Protein AF-A0A7S4EXF0-F1 (afdb_monomer)

Radius of gyration: 24.96 Å; Cα contacts (8 Å, |Δi|>4): 429; chains: 1; bounding box: 62×63×69 Å

pLDDT: mean 75.78, std 23.12, range [24.42, 97.81]

Mean predicted aligned error: 13.43 Å

Solvent-accessible surface area (backbone atoms only — not comparable to full-atom values): 17860 Å² total; per-residue (Å²): 101,92,88,55,77,90,56,79,68,44,44,38,36,65,52,35,24,62,40,42,42,28,18,40,52,73,82,43,61,78,19,76,33,89,64,91,64,89,82,58,55,78,34,40,68,62,89,55,90,91,47,56,35,76,76,37,39,37,41,29,36,22,58,62,27,68,62,39,57,60,52,50,53,51,44,45,74,75,54,37,65,39,74,44,67,41,76,54,6,50,55,45,53,41,49,60,34,54,52,53,45,66,75,67,54,80,95,79,78,93,76,84,88,82,83,89,86,87,88,86,87,85,88,85,88,86,84,90,86,85,88,87,87,74,62,73,72,52,49,57,54,49,50,52,52,49,46,45,59,46,58,67,59,72,67,71,83,80,73,90,69,67,43,60,92,51,59,41,20,33,43,53,44,102,52,98,70,44,49,40,85,46,71,55,93,52,63,67,11,48,10,76,87,76,60,47,70,22,73,33,56,34,37,22,31,17,64,86,69,47,46,67,49,37,47,26,84,82,48,38,79,75,44,67,52,24,87,41,74,68,39,66,67,42,90,58,51,57,92,69,69,50,70,62,30,52,77,69,73,58,73,43,54,68,54,52,26,45,68,51,73,46,54,57,93,94,49,85,42,85,79,57,58,36,81,65,74,54,90,91,49,57,78,94,74,58,44,44,91,79,59,6,80,118

Foldseek 3Di:
DLPDPVDAEAEWELDAQLQVQQKDFPRYDGFQHQDHDLPPPVRRVDDDPVDDLEPYAYEYFYAQFPSLVSVQVVSVVVRRPHYHYDHRGVPVVLVVLVVVVVVPDDPDDDDDDDDDDDDDDDDDDDDDDDDDDDVPVVVVVVVVVVVVVVVVVVVPDDDPASADPGMAHWGQDPDLVRTDDSRDPHFNHAALPPRDGFSQWAFAQQPVRRGIGTHDPVCCLVCVRHSDPCSVPDPRGQPDPSVVCVVVVNDDSSSSRCRSVAHDPVDDGQNDQQPDDDPPADPVRDDSVVGRRD

Sequence (294 aa):
MLADNTKPKVILDVRNGYEWDLGRFEGAERPSLDHFTETDEAAYKLPTDEHDKEETPVMMYCTGGIRCEIFSAKLKASGFKHVYKLQGGVQHYGNTFAAKQKAQAPAGATAKESVRDGAGAGDHGGTTAAPVSSDAKKEEQEQAAASAAAALKSSSKDAQGSVSPFWKGSLFVFDRRNKMDMGSDEVVGTCLHCGGATDAIFNCGNVDCNKMHLVCHNCLPQSQGYCSQECSVAPRRRPLPLADLLAEGQVTAEVVASLTQGPPPGMRDPNKLSTTKPHCIPRKDFNADIHGFQ

Nearest PDB structures (foldseek):
  5ve4-assembly2_B  TM=7.740E-01  e=3.715E-03  Paraburkholderia phytofirmans PsJN
  5ve4-assembly1_A  TM=7.635E-01  e=1.333E-02  Paraburkholderia phytofirmans PsJN
  6sgb-assembly1_DT  TM=5.942E-01  e=3.060E-02  Trypanosoma brucei brucei
  7aor-assembly1_au  TM=6.465E-01  e=7.468E-01  Trypanosoma cruzi strain CL Brener

Secondary structure (DSSP, 8-state):
-TT--SS--EEEE-S-HHHHHHEEETTPPPP--SS--SS-GGGGT---TTS-TTT--EEEE-SSSHHHHHHHHHHHHTT-S-EEE-TTHHHHHHHHHHHHHHHHS------------------------------HHHHHHHHHHHHHHHHHHHTTTS--S---SSEEEPEE-SSTT-EE--S------B-TTT--B---EEE-SBTTT--EEE--TTTHHHHTT-SSHHHHT-SSB----HHHHHHTT---HHHHHHHHS---TTS--TTS---S--TTS-GGG--HHHH---

Structure (mmCIF, N/CA/C/O backbone):
data_AF-A0A7S4EXF0-F1
#
_entry.id   AF-A0A7S4EXF0-F1
#
loop_
_atom_site.group_PDB
_atom_site.id
_atom_site.type_symbol
_atom_site.label_atom_id
_atom_site.label_alt_id
_atom_site.label_comp_id
_atom_site.label_asym_id
_atom_site.label_entity_id
_atom_site.label_seq_id
_atom_site.pdbx_PDB_ins_code
_atom_site.Cartn_x
_atom_site.Cartn_y
_atom_site.Cartn_z
_atom_site.occupancy
_atom_site.B_iso_or_equiv
_atom_site.auth_seq_id
_atom_site.auth_comp_id
_atom_site.auth_asym_id
_atom_site.auth_atom_id
_atom_site.pdbx_PDB_model_num
ATOM 1 N N . MET A 1 1 ? -6.981 8.408 22.275 1.00 74.88 1 MET A N 1
ATOM 2 C CA . MET A 1 1 ? -7.137 7.015 21.804 1.00 74.88 1 MET A CA 1
ATOM 3 C C . MET A 1 1 ? -5.816 6.436 21.311 1.00 74.88 1 MET A C 1
ATOM 5 O O . MET A 1 1 ? -5.250 5.648 22.045 1.00 74.88 1 MET A O 1
ATOM 9 N N . LEU A 1 2 ? -5.248 6.853 20.168 1.00 82.38 2 LEU A N 1
ATOM 10 C CA . LEU A 1 2 ? -3.976 6.269 19.687 1.00 82.38 2 LEU A CA 1
ATOM 11 C C . LEU A 1 2 ? -2.802 6.385 20.680 1.00 82.38 2 LEU A C 1
ATOM 13 O O . LEU A 1 2 ? -2.057 5.427 20.827 1.00 82.38 2 LEU A O 1
ATOM 17 N N . ALA A 1 3 ? -2.681 7.500 21.405 1.00 84.69 3 ALA A N 1
ATOM 18 C CA . ALA A 1 3 ? -1.627 7.707 22.407 1.00 84.69 3 ALA A CA 1
ATOM 19 C C . ALA A 1 3 ? -1.812 6.906 23.713 1.00 84.69 3 ALA A C 1
ATOM 21 O O . ALA A 1 3 ? -0.886 6.815 24.512 1.00 84.69 3 ALA A O 1
ATOM 22 N N . ASP A 1 4 ? -3.011 6.375 23.961 1.00 84.88 4 ASP A N 1
ATOM 23 C CA . ASP A 1 4 ? -3.326 5.681 25.207 1.00 84.88 4 ASP A CA 1
ATOM 24 C C . ASP A 1 4 ? -2.904 4.213 25.105 1.00 84.88 4 ASP A C 1
ATOM 26 O O . ASP A 1 4 ? -3.478 3.453 24.327 1.00 84.88 4 ASP A O 1
ATOM 30 N N . ASN A 1 5 ? -1.874 3.834 25.859 1.00 81.94 5 ASN A N 1
ATOM 31 C CA . ASN A 1 5 ? -1.327 2.476 25.906 1.00 81.94 5 ASN A CA 1
ATOM 32 C C . ASN A 1 5 ? -1.696 1.739 27.205 1.00 81.94 5 ASN A C 1
ATOM 34 O O . ASN A 1 5 ? -1.094 0.716 27.517 1.00 81.94 5 ASN A O 1
ATOM 38 N N . THR A 1 6 ? -2.652 2.255 27.984 1.00 84.88 6 THR A N 1
ATOM 39 C CA . THR A 1 6 ? -3.053 1.644 29.264 1.00 84.88 6 THR A CA 1
ATOM 40 C C . THR A 1 6 ? -3.915 0.394 29.092 1.00 84.88 6 THR A C 1
ATOM 42 O O . THR A 1 6 ? -3.978 -0.434 29.999 1.00 84.88 6 THR A O 1
ATOM 45 N N . LYS A 1 7 ? -4.554 0.236 27.926 1.00 83.19 7 LYS A N 1
ATOM 46 C CA . LYS A 1 7 ? -5.373 -0.923 27.562 1.00 83.19 7 LYS A CA 1
ATOM 47 C C . LYS A 1 7 ? -4.937 -1.511 26.211 1.00 83.19 7 LYS A C 1
ATOM 49 O O . LYS A 1 7 ? -4.479 -0.755 25.346 1.00 83.19 7 LYS A O 1
ATOM 54 N N . PRO A 1 8 ? -5.116 -2.831 25.997 1.00 87.38 8 PRO A N 1
ATOM 55 C CA . PRO A 1 8 ? -4.987 -3.442 24.678 1.00 87.38 8 PRO A CA 1
ATOM 56 C C . PRO A 1 8 ? -5.908 -2.763 23.661 1.00 87.38 8 PRO A C 1
ATOM 58 O O . PRO A 1 8 ? -7.025 -2.363 23.988 1.00 87.38 8 PRO A O 1
ATOM 61 N N . LYS A 1 9 ? -5.435 -2.626 22.424 1.00 93.81 9 LYS A N 1
ATOM 62 C CA . LYS A 1 9 ? -6.178 -2.008 21.322 1.00 93.81 9 LYS A CA 1
ATOM 63 C C . LYS A 1 9 ? -5.724 -2.586 19.994 1.00 93.81 9 LYS A C 1
ATOM 65 O O . LYS A 1 9 ? -4.578 -3.010 19.869 1.00 93.81 9 LYS A O 1
ATOM 70 N N . VAL A 1 10 ? -6.598 -2.524 18.999 1.00 95.94 10 VAL A N 1
ATOM 71 C CA . VAL A 1 10 ? -6.305 -2.996 17.643 1.00 95.94 10 VAL A CA 1
ATOM 72 C C . VAL A 1 10 ? -6.218 -1.796 16.713 1.00 95.94 10 VAL A C 1
ATOM 74 O O . VAL A 1 10 ? -7.151 -0.994 16.634 1.00 95.94 10 VAL A O 1
ATOM 77 N N . ILE A 1 11 ? -5.096 -1.668 16.006 1.00 97.06 11 ILE A N 1
ATOM 78 C CA . ILE A 1 11 ? -4.920 -0.698 14.922 1.00 97.06 11 ILE A CA 1
ATOM 79 C C . ILE A 1 11 ? -4.998 -1.476 13.611 1.00 97.06 11 ILE A C 1
ATOM 81 O O . ILE A 1 11 ? -4.090 -2.227 13.268 1.00 97.06 11 ILE A O 1
ATOM 85 N N . LEU A 1 12 ? -6.103 -1.310 12.892 1.00 97.56 12 LEU A N 1
ATOM 86 C CA . LEU A 1 12 ? -6.439 -2.127 11.735 1.00 97.56 12 LEU A CA 1
ATOM 87 C C . LEU A 1 12 ? -6.207 -1.368 10.422 1.00 97.56 12 LEU A C 1
ATOM 89 O O . LEU A 1 12 ? -6.936 -0.429 10.086 1.00 97.56 12 LEU A O 1
ATOM 93 N N . ASP A 1 13 ? -5.220 -1.811 9.648 1.00 97.69 13 ASP A N 1
ATOM 94 C CA . ASP A 1 13 ? -4.992 -1.326 8.289 1.00 97.69 13 ASP A CA 1
ATOM 95 C C . ASP A 1 13 ? -5.850 -2.128 7.303 1.00 97.69 13 ASP A C 1
ATOM 97 O O . ASP A 1 13 ? -5.557 -3.282 7.009 1.00 97.69 13 ASP A O 1
ATOM 101 N N . VAL A 1 14 ? -6.916 -1.530 6.763 1.00 96.56 14 VAL A N 1
ATOM 102 C CA . VAL A 1 14 ? -7.761 -2.201 5.751 1.00 96.56 14 VAL A CA 1
ATOM 103 C C . VAL A 1 14 ? -7.313 -1.889 4.320 1.00 96.56 14 VAL A C 1
ATOM 105 O O . VAL A 1 14 ? -8.116 -1.869 3.381 1.00 96.56 14 VAL A O 1
ATOM 108 N N . ARG A 1 15 ? -6.026 -1.569 4.146 1.00 97.00 15 ARG A N 1
ATOM 109 C CA . ARG A 1 15 ? -5.395 -1.354 2.842 1.00 97.00 15 ARG A CA 1
ATOM 110 C C . ARG A 1 15 ? -4.767 -2.635 2.283 1.00 97.00 15 ARG A C 1
ATOM 112 O O . ARG A 1 15 ? -4.881 -3.703 2.872 1.00 97.00 15 ARG A O 1
ATOM 119 N N . ASN A 1 16 ? -4.134 -2.538 1.117 1.00 96.00 16 ASN A N 1
ATOM 120 C CA . ASN A 1 16 ? -3.326 -3.626 0.569 1.00 96.00 16 ASN A CA 1
ATOM 121 C C . ASN A 1 16 ? -1.945 -3.657 1.245 1.00 96.00 16 ASN A C 1
ATOM 123 O O . ASN A 1 16 ? -1.464 -2.637 1.747 1.00 96.00 16 ASN A O 1
ATOM 127 N N . GLY A 1 17 ? -1.268 -4.805 1.201 1.00 96.38 17 GLY A N 1
ATOM 128 C CA . GLY A 1 17 ? 0.037 -5.003 1.837 1.00 96.38 17 GLY A CA 1
ATOM 129 C C . GLY A 1 17 ? 1.103 -4.023 1.344 1.00 96.38 17 GLY A C 1
ATOM 130 O O . GLY A 1 17 ? 1.820 -3.447 2.154 1.00 96.38 17 GLY A O 1
ATOM 131 N N . TYR A 1 18 ? 1.147 -3.739 0.039 1.00 95.62 18 TYR A N 1
ATOM 132 C CA . TYR A 1 18 ? 2.099 -2.771 -0.522 1.00 95.62 18 TYR A CA 1
ATOM 133 C C . TYR A 1 18 ? 1.857 -1.329 -0.032 1.00 95.62 18 TYR A C 1
ATOM 135 O O . TYR A 1 18 ? 2.785 -0.524 0.019 1.00 95.62 18 TYR A O 1
ATOM 143 N N . GLU A 1 19 ? 0.618 -0.982 0.339 1.00 97.38 19 GLU A N 1
ATOM 144 C CA . GLU A 1 19 ? 0.296 0.334 0.904 1.00 97.38 19 GLU A CA 1
ATOM 145 C C . GLU A 1 19 ? 0.803 0.443 2.343 1.00 97.38 19 GLU A C 1
ATOM 147 O O . GLU A 1 19 ? 1.237 1.521 2.750 1.00 97.38 19 GLU A O 1
ATOM 152 N N . TRP A 1 20 ? 0.740 -0.665 3.094 1.00 97.75 20 TRP A N 1
ATOM 153 C CA . TRP A 1 20 ? 1.312 -0.797 4.433 1.00 97.75 20 TRP A CA 1
ATOM 154 C C . TRP A 1 20 ? 2.837 -0.769 4.384 1.00 97.75 20 TRP A C 1
ATOM 156 O O . TRP A 1 20 ? 3.447 -0.092 5.209 1.00 97.75 20 TRP A O 1
ATOM 166 N N . ASP A 1 21 ? 3.452 -1.448 3.409 1.00 97.12 21 ASP A N 1
ATOM 167 C CA . ASP A 1 21 ? 4.911 -1.508 3.245 1.00 97.12 21 ASP A CA 1
ATOM 168 C C . ASP A 1 21 ? 5.516 -0.115 3.080 1.00 97.12 21 ASP A C 1
ATOM 170 O O . ASP A 1 21 ? 6.557 0.172 3.667 1.00 97.12 21 ASP A O 1
ATOM 174 N N . LEU A 1 22 ? 4.832 0.758 2.339 1.00 96.31 22 LEU A N 1
ATOM 175 C CA . LEU A 1 22 ? 5.271 2.124 2.074 1.00 96.31 22 LEU A CA 1
ATOM 176 C C . LEU A 1 22 ? 5.140 3.061 3.287 1.00 96.31 22 LEU A C 1
ATOM 178 O O . LEU A 1 22 ? 5.984 3.937 3.493 1.00 96.31 22 LEU A O 1
ATOM 182 N N . GLY A 1 23 ? 4.091 2.877 4.085 1.00 96.81 23 GLY A N 1
ATOM 183 C CA . GLY A 1 23 ? 3.849 3.657 5.291 1.00 96.81 23 GLY A CA 1
ATOM 184 C C . GLY A 1 23 ? 2.581 3.226 6.010 1.00 96.81 23 GLY A C 1
ATOM 185 O O . GLY A 1 23 ? 1.669 2.670 5.402 1.00 96.81 23 GLY A O 1
ATOM 186 N N . ARG A 1 24 ? 2.532 3.437 7.322 1.00 97.38 24 ARG A N 1
ATOM 187 C CA . ARG A 1 24 ? 1.576 2.793 8.234 1.00 97.38 24 ARG A CA 1
ATOM 188 C C . ARG A 1 24 ? 1.496 3.523 9.566 1.00 97.38 24 ARG A C 1
ATOM 190 O O . ARG A 1 24 ? 2.417 4.251 9.931 1.00 97.38 24 ARG A O 1
ATOM 197 N N . PHE A 1 25 ? 0.424 3.288 10.316 1.00 96.12 25 PHE A N 1
ATOM 198 C CA . PHE A 1 25 ? 0.417 3.645 11.732 1.00 96.12 25 PHE A CA 1
ATOM 199 C C . PHE A 1 25 ? 1.254 2.648 12.536 1.00 96.12 25 PHE A C 1
ATOM 201 O O . PHE A 1 25 ? 1.240 1.445 12.271 1.00 96.12 25 PHE A O 1
ATOM 208 N N . GLU A 1 26 ? 1.979 3.151 13.529 1.00 93.00 26 GLU A N 1
ATOM 209 C CA . GLU A 1 26 ? 2.725 2.317 14.467 1.00 93.00 26 GLU A CA 1
ATOM 210 C C . GLU A 1 26 ? 1.791 1.333 15.188 1.00 93.00 26 GLU A C 1
ATOM 212 O O . GLU A 1 26 ? 0.713 1.710 15.647 1.00 93.00 26 GLU A O 1
ATOM 217 N N . GLY A 1 27 ? 2.194 0.060 15.253 1.00 93.00 27 GLY A N 1
ATOM 218 C CA . GLY A 1 27 ? 1.396 -1.024 15.835 1.00 93.00 27 GLY A CA 1
ATOM 219 C C . GLY A 1 27 ? 0.340 -1.640 14.908 1.00 93.00 27 GLY A C 1
ATOM 220 O O . GLY A 1 27 ? -0.323 -2.584 15.322 1.00 93.00 27 GLY A O 1
ATOM 221 N N . ALA A 1 28 ? 0.179 -1.154 13.671 1.00 96.56 28 ALA A N 1
ATOM 222 C CA . ALA A 1 28 ? -0.709 -1.785 12.695 1.00 96.56 28 ALA A CA 1
ATOM 223 C C . ALA A 1 28 ? -0.071 -3.041 12.083 1.00 96.56 28 ALA A C 1
ATOM 225 O O . ALA A 1 28 ? 1.054 -2.987 11.577 1.00 96.56 28 ALA A O 1
ATOM 226 N N . GLU A 1 29 ? -0.806 -4.150 12.050 1.00 95.75 29 GLU A N 1
ATOM 227 C CA . GLU A 1 29 ? -0.360 -5.374 11.380 1.00 95.75 29 GLU A CA 1
ATOM 228 C C . GLU A 1 29 ? -0.454 -5.268 9.852 1.00 95.75 29 GLU A C 1
ATOM 230 O O . GLU A 1 29 ? -1.322 -4.580 9.311 1.00 95.75 29 GLU A O 1
ATOM 235 N N . ARG A 1 30 ? 0.452 -5.958 9.146 1.00 96.38 30 ARG A N 1
ATOM 236 C CA . ARG A 1 30 ? 0.513 -5.948 7.679 1.00 96.38 30 ARG A CA 1
ATOM 237 C C . ARG A 1 30 ? -0.556 -6.869 7.072 1.00 96.38 30 ARG A C 1
ATOM 239 O O . ARG A 1 30 ? -0.495 -8.083 7.297 1.00 96.38 30 ARG A O 1
ATOM 246 N N . PRO A 1 31 ? -1.440 -6.360 6.196 1.00 95.75 31 PRO A N 1
ATOM 247 C CA . PRO A 1 31 ? -2.349 -7.205 5.427 1.00 95.75 31 PRO A CA 1
ATOM 248 C C . PRO A 1 31 ? -1.602 -8.097 4.421 1.00 95.75 31 PRO A C 1
ATOM 250 O O . PRO A 1 31 ? -0.611 -7.685 3.813 1.00 95.75 31 PRO A O 1
ATOM 253 N N . SER A 1 32 ? -2.074 -9.325 4.204 1.00 93.69 32 SER A N 1
ATOM 254 C CA . SER A 1 32 ? -1.455 -10.315 3.306 1.00 93.69 32 SER A CA 1
ATOM 255 C C . SER A 1 32 ? -2.105 -10.381 1.921 1.00 93.69 32 SER A C 1
ATOM 257 O O . SER A 1 32 ? -2.159 -11.449 1.320 1.00 93.69 32 SER A O 1
ATOM 259 N N . LEU A 1 33 ? -2.590 -9.247 1.414 1.00 91.75 33 LEU A N 1
ATOM 260 C CA . LEU A 1 33 ? -3.231 -9.138 0.103 1.00 91.75 33 LEU A CA 1
ATOM 261 C C . LEU A 1 33 ? -2.571 -8.072 -0.776 1.00 91.75 33 LEU A C 1
ATOM 263 O O . LEU A 1 33 ? -2.176 -7.006 -0.301 1.00 91.75 33 LEU A O 1
ATOM 267 N N . ASP A 1 34 ? -2.5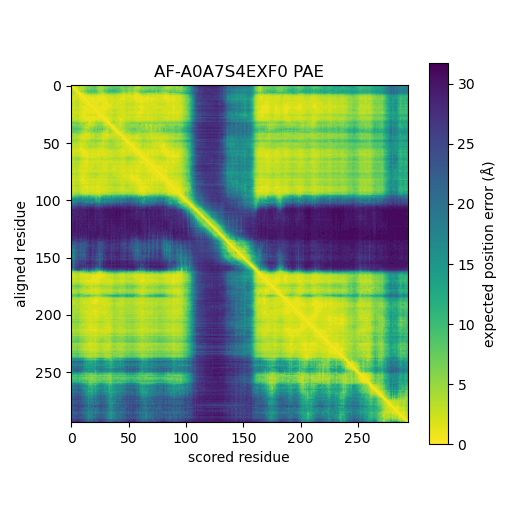21 -8.346 -2.076 1.00 86.69 34 ASP A N 1
ATOM 268 C CA . ASP A 1 34 ? -2.020 -7.413 -3.092 1.00 86.69 34 ASP A CA 1
ATOM 269 C C . ASP A 1 34 ? -3.166 -6.719 -3.863 1.00 86.69 34 ASP A C 1
ATOM 271 O O . ASP A 1 34 ? -2.937 -5.741 -4.572 1.00 86.69 34 ASP A O 1
ATOM 275 N N . HIS A 1 35 ? -4.414 -7.165 -3.682 1.00 85.38 35 HIS A N 1
ATOM 276 C CA . HIS A 1 35 ? -5.606 -6.568 -4.285 1.00 85.38 35 HIS A CA 1
ATOM 277 C C . HIS A 1 35 ? -6.745 -6.503 -3.280 1.00 85.38 35 HIS A C 1
ATOM 279 O O . HIS A 1 35 ? -6.975 -7.457 -2.540 1.00 85.38 35 HIS A O 1
ATOM 285 N N . PHE A 1 36 ? -7.480 -5.391 -3.292 1.00 86.00 36 PHE A N 1
ATOM 286 C CA . PHE A 1 36 ? -8.612 -5.219 -2.397 1.00 86.00 36 PHE A CA 1
ATOM 287 C C . PHE A 1 36 ? -9.692 -6.256 -2.696 1.00 86.00 36 PHE A C 1
ATOM 289 O O . PHE A 1 36 ? -10.113 -6.418 -3.842 1.00 86.00 36 PHE A O 1
ATOM 296 N N . THR A 1 37 ? -10.175 -6.902 -1.646 1.00 85.69 37 THR A N 1
ATOM 297 C CA . THR A 1 37 ? -11.323 -7.792 -1.697 1.00 85.69 37 THR A CA 1
ATOM 298 C C . THR A 1 37 ? -12.051 -7.728 -0.368 1.00 85.69 37 THR A C 1
ATOM 300 O O . THR A 1 37 ? -11.443 -7.642 0.690 1.00 85.69 37 THR A O 1
ATOM 303 N N . GLU A 1 38 ? -13.373 -7.781 -0.400 1.00 83.19 38 GLU A N 1
ATOM 304 C CA . GLU A 1 38 ? -14.165 -7.830 0.827 1.00 83.19 38 GLU A CA 1
ATOM 305 C C . GLU A 1 38 ? -14.341 -9.265 1.332 1.00 83.19 38 GLU A C 1
ATOM 307 O O . GLU A 1 38 ? -14.818 -9.464 2.447 1.00 83.19 38 GLU A O 1
ATOM 312 N N . THR A 1 39 ? -13.995 -10.268 0.522 1.00 82.50 39 THR A N 1
ATOM 313 C CA . THR A 1 39 ? -14.291 -11.678 0.807 1.00 82.50 39 THR A CA 1
ATOM 314 C C . THR A 1 39 ? -13.159 -12.398 1.528 1.00 82.50 39 THR A C 1
ATOM 316 O O . THR A 1 39 ? -13.419 -13.391 2.199 1.00 82.50 39 THR A O 1
ATOM 319 N N . ASP A 1 40 ? -11.918 -11.923 1.401 1.00 86.38 40 ASP A N 1
ATOM 320 C CA . ASP A 1 40 ? -10.756 -12.506 2.082 1.00 86.38 40 ASP A CA 1
ATOM 321 C C . ASP A 1 40 ? -10.458 -11.751 3.381 1.00 86.38 40 ASP A C 1
ATOM 323 O O . ASP A 1 40 ? -9.534 -10.947 3.482 1.00 86.38 40 ASP A O 1
ATOM 327 N N . GLU A 1 41 ? -11.301 -11.971 4.386 1.00 82.38 41 GLU A N 1
ATOM 328 C CA . GLU A 1 41 ? -11.188 -11.303 5.685 1.00 82.38 41 GLU A CA 1
ATOM 329 C C . GLU A 1 41 ? -9.900 -11.674 6.434 1.00 82.38 41 GLU A C 1
ATOM 331 O O . GLU A 1 41 ? -9.296 -10.826 7.095 1.00 82.38 41 GLU A O 1
ATOM 336 N N . ALA A 1 42 ? -9.442 -12.921 6.292 1.00 84.94 42 ALA A N 1
ATOM 337 C CA . ALA A 1 42 ? -8.235 -13.415 6.950 1.00 84.94 42 ALA A CA 1
ATOM 338 C C . ALA A 1 42 ? -6.979 -12.654 6.497 1.00 84.94 42 ALA A C 1
ATOM 340 O O . ALA A 1 42 ? -6.037 -12.468 7.280 1.00 84.94 42 ALA A O 1
ATOM 341 N N . ALA A 1 43 ? -6.975 -12.156 5.259 1.00 89.19 43 ALA A N 1
ATOM 342 C CA . ALA A 1 43 ? -5.868 -11.375 4.740 1.00 89.19 43 ALA A CA 1
ATOM 343 C C . ALA A 1 43 ? -5.703 -10.006 5.427 1.00 89.19 43 ALA A C 1
ATOM 345 O O . ALA A 1 43 ? -4.591 -9.481 5.443 1.00 89.19 43 ALA A O 1
ATOM 346 N N . TYR A 1 44 ? -6.746 -9.450 6.053 1.00 90.00 44 TYR A N 1
ATOM 347 C CA . TYR A 1 44 ? -6.702 -8.129 6.701 1.00 90.00 44 TYR A CA 1
ATOM 348 C C . TYR A 1 44 ? -6.281 -8.142 8.172 1.00 90.00 44 TYR A C 1
ATOM 350 O O . TYR A 1 44 ? -6.218 -7.074 8.771 1.00 90.00 44 TYR A O 1
ATOM 358 N N . LYS A 1 45 ? -5.996 -9.311 8.765 1.00 92.12 45 LYS A N 1
ATOM 359 C CA . LYS A 1 45 ? -5.677 -9.429 10.205 1.00 92.12 45 LYS A CA 1
ATOM 360 C C . LYS A 1 45 ? -6.786 -8.845 11.089 1.00 92.12 45 LYS A C 1
ATOM 362 O O . LYS A 1 45 ? -6.536 -8.089 12.024 1.00 92.12 45 LYS A O 1
ATOM 367 N N . LEU A 1 46 ? -8.039 -9.164 10.751 1.00 92.31 46 LEU A N 1
ATOM 368 C CA . LEU A 1 46 ? -9.178 -8.727 11.553 1.00 92.31 46 LEU A CA 1
ATOM 369 C C . LEU A 1 46 ? -9.088 -9.311 12.972 1.00 92.31 46 LEU A C 1
ATOM 371 O O . LEU A 1 46 ? -8.701 -10.473 13.123 1.00 92.31 46 LEU A O 1
ATOM 375 N N . PRO A 1 47 ? -9.483 -8.546 14.004 1.00 91.94 47 PRO A N 1
ATOM 376 C CA . PRO A 1 47 ? -9.562 -9.072 15.355 1.00 91.94 47 PRO A CA 1
ATOM 377 C C . PRO A 1 47 ? -10.593 -10.204 15.434 1.00 91.94 47 PRO A C 1
ATOM 379 O O . PRO A 1 47 ? -11.676 -10.139 14.847 1.00 91.94 47 PRO A O 1
ATOM 382 N N . THR A 1 48 ? -10.219 -11.251 16.157 1.00 91.25 48 THR A N 1
ATOM 383 C CA . THR A 1 48 ? -10.955 -12.514 16.294 1.00 91.25 48 THR A CA 1
ATOM 384 C C . THR A 1 48 ? -11.669 -12.602 17.645 1.00 91.25 48 THR A C 1
ATOM 386 O O . THR A 1 48 ? -11.594 -11.683 18.461 1.00 91.25 48 THR A O 1
ATOM 389 N N . ASP A 1 49 ? -12.314 -13.739 17.915 1.00 89.88 49 ASP A N 1
ATOM 390 C CA . ASP A 1 49 ? -12.936 -14.052 19.211 1.00 89.88 49 ASP A CA 1
ATOM 391 C C . ASP A 1 49 ? -11.937 -14.122 20.383 1.00 89.88 49 ASP A C 1
ATOM 393 O O . ASP A 1 49 ? -12.351 -14.149 21.538 1.00 89.88 49 ASP A O 1
ATOM 397 N N . GLU A 1 50 ? -10.630 -14.118 20.105 1.00 91.75 50 GLU A N 1
ATOM 398 C CA . GLU A 1 50 ? -9.579 -14.002 21.125 1.00 91.75 50 GLU A CA 1
ATOM 399 C C . GLU A 1 50 ? -9.512 -12.595 21.742 1.00 91.75 50 GLU A C 1
ATOM 401 O O . GLU A 1 50 ? -8.937 -12.411 22.814 1.00 91.75 50 GLU A O 1
ATOM 406 N N . HIS A 1 51 ? -10.101 -11.597 21.077 1.00 93.38 51 HIS A N 1
ATOM 407 C CA . HIS A 1 51 ? -10.183 -10.232 21.577 1.00 93.38 51 HIS A CA 1
ATOM 408 C C . HIS A 1 51 ? -11.478 -10.033 22.366 1.00 93.38 51 HIS A C 1
ATOM 410 O O . HIS A 1 51 ? -12.546 -10.501 21.969 1.00 93.38 51 HIS A O 1
ATOM 416 N N . ASP A 1 52 ? -11.404 -9.258 23.448 1.00 94.12 52 ASP A N 1
ATOM 417 C CA . ASP A 1 52 ? -12.592 -8.850 24.193 1.00 94.12 52 ASP A CA 1
ATOM 418 C C . ASP A 1 52 ? -13.446 -7.917 23.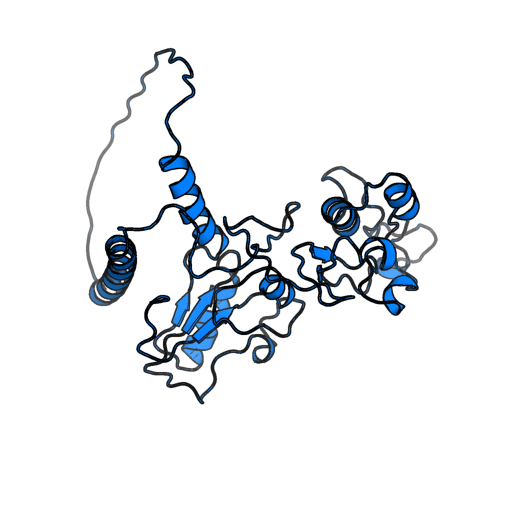321 1.00 94.12 52 ASP A C 1
ATOM 420 O O . ASP A 1 52 ? -13.087 -6.761 23.095 1.00 94.12 52 ASP A O 1
ATOM 424 N N . LYS A 1 53 ? -14.569 -8.423 22.808 1.00 94.75 53 LYS A N 1
ATOM 425 C CA . LYS A 1 53 ? -15.460 -7.680 21.905 1.00 94.75 53 LYS A CA 1
ATOM 426 C C . LYS A 1 53 ? -16.195 -6.527 22.587 1.00 94.75 53 LYS A C 1
ATOM 428 O O . LYS A 1 53 ? -16.638 -5.608 21.891 1.00 94.75 53 LYS A O 1
ATOM 433 N N . GLU A 1 54 ? -16.347 -6.584 23.906 1.00 94.88 54 GLU A N 1
ATOM 434 C CA . GLU A 1 54 ? -17.039 -5.562 24.686 1.00 94.88 54 GLU A CA 1
ATOM 435 C C . GLU A 1 54 ? -16.099 -4.408 25.021 1.00 94.88 54 GLU A C 1
ATOM 437 O O . GLU A 1 54 ? -16.530 -3.269 24.931 1.00 94.88 54 GLU A O 1
ATOM 442 N N . GLU A 1 55 ? -14.819 -4.674 25.303 1.00 92.69 55 GLU A N 1
ATOM 443 C CA . GLU A 1 55 ? -13.874 -3.646 25.769 1.00 92.69 55 GLU A CA 1
ATOM 444 C C . GLU A 1 55 ? -12.806 -3.239 24.744 1.00 92.69 55 GLU A C 1
ATOM 446 O O . GLU A 1 55 ? -12.318 -2.109 24.793 1.00 92.69 55 GLU A O 1
ATOM 451 N N . THR A 1 56 ? -12.413 -4.117 23.814 1.00 93.88 56 THR A N 1
ATOM 452 C CA . THR A 1 56 ? -11.269 -3.858 22.919 1.00 93.88 56 THR A CA 1
ATOM 453 C C . THR A 1 56 ? -11.628 -2.812 21.861 1.00 93.88 56 THR A C 1
ATOM 455 O O . THR A 1 56 ? -12.463 -3.076 20.989 1.00 93.88 56 THR A O 1
ATOM 458 N N . PRO A 1 57 ? -10.963 -1.642 21.846 1.00 95.50 57 PRO A N 1
ATOM 459 C CA . PRO A 1 57 ? -11.163 -0.661 20.797 1.00 95.50 57 PRO A CA 1
ATOM 460 C C . PRO A 1 57 ? -10.435 -1.089 19.518 1.00 95.50 57 PRO A C 1
ATOM 462 O O . PRO A 1 57 ? -9.217 -1.281 19.500 1.00 95.50 57 PRO A O 1
ATOM 465 N N . VAL A 1 58 ? -11.190 -1.177 18.425 1.00 96.69 58 VAL A N 1
ATOM 466 C CA . VAL A 1 58 ? -10.699 -1.438 17.071 1.00 96.69 58 VAL A CA 1
ATOM 467 C C . VAL A 1 58 ? -10.697 -0.127 16.297 1.00 96.69 58 VAL A C 1
ATOM 469 O O . VAL A 1 58 ? -11.750 0.405 15.946 1.00 96.69 58 VAL A O 1
ATOM 472 N N . MET A 1 59 ? -9.514 0.418 16.035 1.00 96.81 59 MET A N 1
ATOM 473 C CA . MET A 1 59 ? -9.317 1.656 15.283 1.00 96.81 59 MET A CA 1
ATOM 474 C C . MET A 1 59 ? -8.811 1.320 13.887 1.00 96.81 59 MET A C 1
ATOM 476 O O . MET A 1 59 ? -7.673 0.891 13.726 1.00 96.81 59 MET A O 1
ATOM 480 N N . MET A 1 60 ? -9.636 1.534 12.869 1.00 97.25 60 MET A N 1
ATOM 481 C CA . MET A 1 60 ? -9.285 1.213 11.491 1.00 97.25 60 MET A CA 1
ATOM 482 C C . MET A 1 60 ? -9.009 2.445 10.640 1.00 97.25 60 MET A C 1
ATOM 484 O O . MET A 1 60 ? -9.563 3.529 10.857 1.00 97.25 60 MET A O 1
ATOM 488 N N . TYR A 1 61 ? -8.197 2.257 9.609 1.00 97.81 61 TYR A N 1
ATOM 489 C CA . TYR A 1 61 ? -7.929 3.286 8.620 1.00 97.81 61 TYR A CA 1
ATOM 490 C C . TYR A 1 61 ? -7.728 2.693 7.229 1.00 97.81 61 TYR A C 1
ATOM 492 O O . TYR A 1 61 ? -7.358 1.539 7.040 1.00 97.81 61 TYR A O 1
ATOM 500 N N . CYS A 1 62 ? -7.961 3.536 6.231 1.00 96.75 62 CYS A N 1
ATOM 501 C CA . CYS A 1 62 ? -7.482 3.337 4.877 1.00 96.75 62 CYS A CA 1
ATOM 502 C C . CYS A 1 62 ? -7.162 4.700 4.262 1.00 96.75 62 CYS A C 1
ATOM 504 O O . CYS A 1 62 ? -7.323 5.738 4.907 1.00 96.75 62 CYS A O 1
ATOM 506 N N . THR A 1 63 ? -6.728 4.717 3.007 1.00 96.12 63 THR A N 1
ATOM 507 C CA . THR A 1 63 ? -6.249 5.924 2.321 1.00 96.12 63 THR A CA 1
ATOM 508 C C . THR A 1 63 ? -7.264 7.073 2.352 1.00 96.12 63 THR A C 1
ATOM 510 O O . THR A 1 63 ? -6.892 8.201 2.663 1.00 96.12 63 THR A O 1
ATOM 513 N N . GLY A 1 64 ? -8.547 6.797 2.079 1.00 94.00 64 GLY A N 1
ATOM 514 C CA . GLY A 1 64 ? -9.614 7.814 2.000 1.00 94.00 64 GLY A CA 1
ATOM 515 C C . GLY A 1 64 ? -10.896 7.506 2.784 1.00 94.00 64 GLY A C 1
ATOM 516 O O . GLY A 1 64 ? -11.888 8.202 2.621 1.00 94.00 64 GLY A O 1
ATOM 517 N N . GLY A 1 65 ? -10.915 6.454 3.605 1.00 92.75 65 GLY A N 1
ATOM 518 C CA . GLY A 1 65 ? -12.054 6.085 4.462 1.00 92.75 65 GLY A CA 1
ATOM 519 C C . GLY A 1 65 ? -13.059 5.084 3.871 1.00 92.75 65 GLY A C 1
ATOM 520 O O . GLY A 1 65 ? -13.640 4.323 4.632 1.00 92.75 65 GLY A O 1
ATOM 521 N N . ILE A 1 66 ? -13.208 4.994 2.543 1.00 93.25 66 ILE A N 1
ATOM 522 C CA . ILE A 1 66 ? -14.247 4.159 1.893 1.00 93.25 66 ILE A CA 1
ATOM 523 C C . ILE A 1 66 ? -14.196 2.685 2.332 1.00 93.25 66 ILE A C 1
ATOM 525 O O . ILE A 1 66 ? -15.213 2.127 2.731 1.00 93.25 66 ILE A O 1
ATOM 529 N N . ARG A 1 67 ? -13.009 2.058 2.323 1.00 94.75 67 ARG A N 1
ATOM 530 C CA . ARG A 1 67 ? -12.849 0.649 2.739 1.00 94.75 67 ARG A CA 1
ATOM 531 C C . ARG A 1 67 ? -13.245 0.431 4.204 1.00 94.75 67 ARG A C 1
ATOM 533 O O . ARG A 1 67 ? -13.771 -0.619 4.554 1.00 94.75 67 ARG A O 1
ATOM 540 N N . CYS A 1 68 ? -13.049 1.437 5.056 1.00 95.31 68 CYS A N 1
ATOM 541 C CA . CYS A 1 68 ? -13.417 1.357 6.467 1.00 95.31 68 CYS A CA 1
ATOM 542 C C . CYS A 1 68 ? -14.932 1.293 6.677 1.00 95.31 68 CYS A C 1
ATOM 544 O O . CYS A 1 68 ? -15.361 0.722 7.672 1.00 95.31 68 CYS A O 1
ATOM 546 N N . GLU A 1 69 ? -15.752 1.832 5.768 1.00 92.94 69 GLU A N 1
ATOM 547 C CA . GLU A 1 69 ? -17.213 1.716 5.887 1.00 92.94 69 GLU A CA 1
ATOM 548 C C . GLU A 1 69 ? -17.642 0.247 5.877 1.00 92.94 69 GLU A C 1
ATOM 550 O O . GLU A 1 69 ? -18.362 -0.199 6.772 1.00 92.94 69 GLU A O 1
ATOM 555 N N . ILE A 1 70 ? -17.100 -0.521 4.932 1.00 92.19 70 ILE A N 1
ATOM 556 C CA . ILE A 1 70 ? -17.386 -1.947 4.751 1.00 92.19 70 ILE A CA 1
ATOM 557 C C . ILE A 1 70 ? -16.930 -2.754 5.971 1.00 92.19 70 ILE A C 1
ATOM 559 O O . ILE A 1 70 ? -17.725 -3.465 6.589 1.00 92.19 70 ILE A O 1
ATOM 563 N N . PHE A 1 71 ? -15.662 -2.617 6.368 1.00 94.44 71 PHE A N 1
ATOM 564 C CA . PHE A 1 71 ? -15.121 -3.382 7.497 1.00 94.44 71 PHE A CA 1
ATOM 565 C C . PHE A 1 71 ? -15.732 -2.976 8.839 1.00 94.44 71 PHE A C 1
ATOM 567 O O . PHE A 1 71 ? -15.874 -3.819 9.725 1.00 94.44 71 PHE A O 1
ATOM 574 N N . SER A 1 72 ? -16.174 -1.723 8.989 1.00 95.12 72 SER A N 1
ATOM 575 C CA . SER A 1 72 ? -16.879 -1.303 10.200 1.00 95.12 72 SER A CA 1
ATOM 576 C C . SER A 1 72 ? -18.211 -2.030 10.380 1.00 95.12 72 SER A C 1
ATOM 578 O O . SER A 1 72 ? -18.557 -2.382 11.507 1.00 95.12 72 SER A O 1
ATOM 580 N N . ALA A 1 73 ? -18.941 -2.295 9.291 1.00 93.44 73 ALA A N 1
ATOM 581 C CA . ALA A 1 73 ? -20.181 -3.061 9.340 1.00 93.44 73 ALA A CA 1
ATOM 582 C C . ALA A 1 73 ? -19.911 -4.523 9.720 1.00 93.44 73 ALA A C 1
ATOM 584 O O . ALA A 1 73 ? -20.588 -5.057 10.598 1.00 93.44 73 ALA A O 1
ATOM 585 N N . LYS A 1 74 ? -18.875 -5.132 9.128 1.00 93.19 74 LYS A N 1
ATOM 586 C CA . LYS A 1 74 ? -18.449 -6.509 9.425 1.00 93.19 74 LYS A CA 1
ATOM 587 C C . LYS A 1 74 ? -18.071 -6.691 10.894 1.00 93.19 74 LYS A C 1
ATOM 589 O O . LYS A 1 74 ? -18.629 -7.546 11.566 1.00 93.19 74 LYS A O 1
ATOM 594 N N . LEU A 1 75 ? -17.205 -5.833 11.432 1.00 95.12 75 LEU A N 1
ATOM 595 C CA . LEU A 1 75 ? -16.747 -5.938 12.824 1.00 95.12 75 LEU A CA 1
ATOM 596 C C . LEU A 1 75 ? -17.876 -5.751 13.842 1.00 95.12 75 LEU A C 1
ATOM 598 O O . LEU A 1 75 ? -17.929 -6.460 14.846 1.00 95.12 75 LEU A O 1
ATOM 602 N N . LYS A 1 76 ? -18.814 -4.840 13.561 1.00 95.25 76 LYS A N 1
ATOM 603 C CA . LYS A 1 76 ? -20.019 -4.668 14.384 1.00 95.25 76 LYS A CA 1
ATOM 604 C C . LYS A 1 76 ? -20.922 -5.898 14.327 1.00 95.25 76 LYS A C 1
ATOM 606 O O . LYS A 1 76 ? -21.435 -6.308 15.363 1.00 95.25 76 LYS A O 1
ATOM 611 N N . ALA A 1 77 ? -21.095 -6.498 13.148 1.00 94.19 77 ALA A N 1
ATOM 612 C CA . ALA A 1 77 ? -21.853 -7.739 12.993 1.00 94.19 77 ALA A CA 1
ATOM 613 C C . ALA A 1 77 ? -21.194 -8.914 13.739 1.00 94.19 77 ALA A C 1
ATOM 615 O O . ALA A 1 77 ? -21.898 -9.726 14.332 1.00 94.19 77 ALA A O 1
ATOM 616 N N . SER A 1 78 ? -19.859 -8.949 13.797 1.00 93.06 78 SER A N 1
ATOM 617 C CA . SER A 1 78 ? -19.088 -9.919 14.588 1.00 93.06 78 SER A CA 1
ATOM 618 C C . SER A 1 78 ? -19.129 -9.668 16.103 1.00 93.06 78 SER A C 1
ATOM 620 O O . SER A 1 78 ? -18.623 -10.492 16.866 1.00 93.06 78 SER A O 1
ATOM 622 N N . GLY A 1 79 ? -19.738 -8.564 16.553 1.00 95.94 79 GLY A N 1
ATOM 623 C CA . GLY A 1 79 ? -20.030 -8.277 17.959 1.00 95.94 79 GLY A CA 1
ATOM 624 C C . GLY A 1 79 ? -19.149 -7.219 18.627 1.00 95.94 79 GLY A C 1
ATOM 625 O O . GLY A 1 79 ? -19.427 -6.874 19.772 1.00 95.94 79 GLY A O 1
ATOM 626 N N . PHE A 1 80 ? -18.139 -6.664 17.946 1.00 96.81 80 PHE A N 1
ATOM 627 C CA . PHE A 1 80 ? -17.283 -5.625 18.533 1.00 96.81 80 PHE A CA 1
ATOM 628 C C . PHE A 1 80 ? -18.074 -4.339 18.811 1.00 96.81 80 PHE A C 1
ATOM 630 O O . PHE A 1 80 ? -18.685 -3.761 17.905 1.00 96.81 80 PHE A O 1
ATOM 637 N N . LYS A 1 81 ? -18.033 -3.855 20.057 1.00 95.94 81 LYS A N 1
ATOM 638 C CA . LYS A 1 81 ? -18.733 -2.629 20.483 1.00 95.94 81 LYS A CA 1
ATOM 639 C C . LYS A 1 81 ? -17.982 -1.361 20.109 1.00 95.94 81 LYS A C 1
ATOM 641 O O . LYS A 1 81 ? -18.585 -0.374 19.684 1.00 95.94 81 LYS A O 1
ATOM 646 N N . HIS A 1 82 ? -16.661 -1.400 20.230 1.00 95.81 82 HIS A N 1
ATOM 647 C CA . HIS A 1 82 ? -15.794 -0.235 20.108 1.00 95.81 82 HIS A CA 1
ATOM 648 C C . HIS A 1 82 ? -15.077 -0.207 18.758 1.00 95.81 82 HIS A C 1
ATOM 650 O O . HIS A 1 82 ? -13.874 -0.423 18.662 1.00 95.81 82 HIS A O 1
ATOM 656 N N . VAL A 1 83 ? -15.832 0.061 17.690 1.00 96.81 83 VAL A N 1
ATOM 657 C CA . VAL A 1 83 ? -15.315 0.109 16.313 1.00 96.81 83 VAL A CA 1
ATOM 658 C C . VAL A 1 83 ? -15.225 1.556 15.826 1.00 96.81 83 VAL A C 1
ATOM 660 O O . VAL A 1 83 ? -16.246 2.217 15.618 1.00 96.81 83 VAL A O 1
ATOM 663 N N . TYR A 1 84 ? -14.004 2.032 15.593 1.00 96.44 84 TYR A N 1
ATOM 664 C CA . TYR A 1 84 ? -13.688 3.398 15.174 1.00 96.44 84 TYR A CA 1
ATOM 665 C C . TYR A 1 84 ? -13.016 3.407 13.807 1.00 96.44 84 TYR A C 1
ATOM 667 O O . TYR A 1 84 ? -12.189 2.551 13.510 1.00 96.44 84 TYR A O 1
ATOM 675 N N . LYS A 1 85 ? -13.317 4.420 12.994 1.00 95.50 85 LYS A N 1
ATOM 676 C CA . LYS A 1 85 ? -12.665 4.669 11.704 1.00 95.50 85 LYS A CA 1
ATOM 677 C C . LYS A 1 85 ? -11.997 6.037 11.706 1.00 95.50 85 LYS A C 1
ATOM 679 O O . LYS A 1 85 ? -12.522 6.986 12.290 1.00 95.50 85 LYS A O 1
ATOM 684 N N . LEU A 1 86 ? -10.863 6.151 11.027 1.00 95.50 86 LEU A N 1
ATOM 685 C CA . LEU A 1 86 ? -10.209 7.437 10.815 1.00 95.50 86 LEU A CA 1
ATOM 686 C C . LEU A 1 86 ? -11.037 8.293 9.847 1.00 95.50 86 LEU A C 1
ATOM 688 O O . LEU A 1 86 ? -11.138 7.984 8.658 1.00 95.50 86 LEU A O 1
ATOM 692 N N . GLN A 1 87 ? -11.625 9.374 10.359 1.00 92.69 87 GLN A N 1
ATOM 693 C CA . GLN A 1 87 ? -12.467 10.271 9.572 1.00 92.69 87 GLN A CA 1
ATOM 694 C C . GLN A 1 87 ? -11.677 10.880 8.402 1.00 92.69 87 GLN A C 1
ATOM 696 O O . GLN A 1 87 ? -10.636 11.502 8.602 1.00 92.69 87 GLN A O 1
ATOM 701 N N . GLY A 1 88 ? -12.167 10.684 7.173 1.00 92.88 88 GLY A N 1
ATOM 702 C CA . GLY A 1 88 ? -11.490 11.133 5.947 1.00 92.88 88 GLY A CA 1
ATOM 703 C C . GLY A 1 88 ? -10.229 10.337 5.569 1.00 92.88 88 GLY A C 1
ATOM 704 O O . GLY A 1 88 ? -9.556 10.681 4.597 1.00 92.88 88 GLY A O 1
ATOM 705 N N . GLY A 1 89 ? -9.907 9.270 6.307 1.00 95.56 89 GLY A N 1
ATOM 706 C CA . GLY A 1 89 ? -8.747 8.417 6.061 1.00 95.56 89 GLY A CA 1
ATOM 707 C C . GLY A 1 89 ? -7.39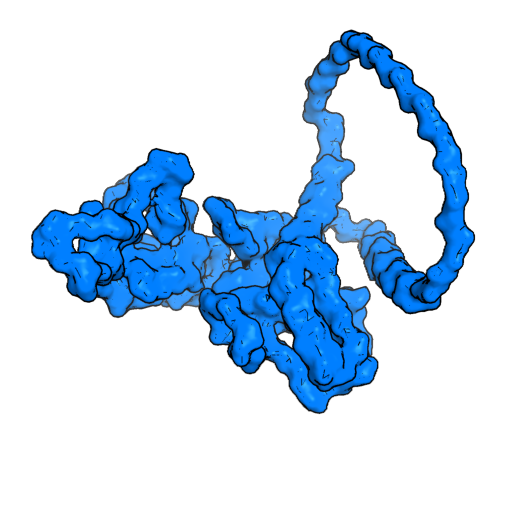7 9.092 6.320 1.00 95.56 89 GLY A C 1
ATOM 708 O O . GLY A 1 89 ? -7.299 10.204 6.847 1.00 95.56 89 GLY A O 1
ATOM 709 N N . VAL A 1 90 ? -6.328 8.392 5.939 1.00 96.06 90 VAL A N 1
ATOM 710 C CA . VAL A 1 90 ? -4.952 8.857 6.178 1.00 96.06 90 VAL A CA 1
ATOM 711 C C . VAL A 1 90 ? -4.631 10.125 5.383 1.00 96.06 90 VAL A C 1
ATOM 713 O O . VAL A 1 90 ? -3.905 10.981 5.877 1.00 96.06 90 VAL A O 1
ATOM 716 N N . GLN A 1 91 ? -5.207 10.299 4.189 1.00 93.75 91 GLN A N 1
ATOM 717 C CA . GLN A 1 91 ? -5.000 11.522 3.403 1.00 93.75 91 GLN A CA 1
ATOM 718 C C . GLN A 1 91 ? -5.473 12.765 4.160 1.00 93.75 91 GLN A C 1
ATOM 720 O O . GLN A 1 91 ? -4.746 13.754 4.251 1.00 93.75 91 GLN A O 1
ATOM 725 N N . HIS A 1 92 ? -6.679 12.718 4.739 1.00 93.50 92 HIS A N 1
ATOM 726 C CA . HIS A 1 92 ? -7.172 13.825 5.552 1.00 93.50 92 HIS A CA 1
ATOM 727 C C . HIS A 1 92 ? -6.280 14.040 6.776 1.00 93.50 92 HIS A C 1
ATOM 729 O O . HIS A 1 92 ? -5.870 15.169 7.037 1.00 93.50 92 HIS A O 1
ATOM 735 N N . TYR A 1 93 ? -5.911 12.956 7.465 1.00 92.31 93 TYR A N 1
ATOM 736 C CA . TYR A 1 93 ? -5.002 12.997 8.608 1.00 92.31 93 TYR A CA 1
ATOM 737 C C . TYR A 1 93 ? -3.686 13.715 8.282 1.00 92.31 93 TYR A C 1
ATOM 739 O O . TYR A 1 93 ? -3.376 14.708 8.938 1.00 92.31 93 TYR A O 1
ATOM 747 N N . GLY A 1 94 ? -2.960 13.300 7.239 1.00 90.62 94 GLY A N 1
ATOM 748 C CA . GLY A 1 94 ? -1.701 13.930 6.820 1.00 90.62 94 GLY A CA 1
ATOM 749 C C . GLY A 1 94 ? -1.860 15.413 6.483 1.00 90.62 94 GLY A C 1
ATOM 750 O O . GLY A 1 94 ? -1.088 16.252 6.951 1.00 90.62 94 GLY A O 1
ATOM 751 N N . ASN A 1 95 ? -2.936 15.768 5.774 1.00 88.25 95 ASN A N 1
ATOM 752 C CA . ASN A 1 95 ? -3.240 17.161 5.443 1.00 88.25 95 ASN A CA 1
ATOM 753 C C . ASN A 1 95 ? -3.434 18.046 6.686 1.00 88.25 95 ASN A C 1
ATOM 755 O O . ASN A 1 95 ? -3.073 19.223 6.652 1.00 88.25 95 ASN A O 1
ATOM 759 N N . THR A 1 96 ? -3.946 17.509 7.802 1.00 85.81 96 THR A N 1
ATOM 760 C CA . THR A 1 96 ? -4.075 18.289 9.048 1.00 85.81 96 THR A CA 1
ATOM 761 C C . THR A 1 96 ? -2.730 18.649 9.689 1.00 85.81 96 THR A C 1
ATOM 763 O O . THR A 1 96 ? -2.641 19.674 10.368 1.00 85.81 96 THR A O 1
ATOM 766 N N . PHE A 1 97 ? -1.673 17.862 9.461 1.00 76.81 97 PHE A N 1
ATOM 767 C CA . PHE A 1 97 ? -0.311 18.176 9.915 1.00 76.81 97 PHE A CA 1
ATOM 768 C C . PHE A 1 97 ? 0.399 19.126 8.943 1.00 76.81 97 PHE A C 1
ATOM 770 O O . PHE A 1 97 ? 1.041 20.081 9.381 1.00 76.81 97 PHE A O 1
ATOM 777 N N . ALA A 1 98 ? 0.185 18.961 7.634 1.00 70.38 98 ALA A N 1
ATOM 778 C CA . ALA A 1 98 ? 0.699 19.879 6.615 1.00 70.38 98 ALA A CA 1
ATOM 779 C C . ALA A 1 98 ? 0.067 21.287 6.692 1.00 70.38 98 ALA A C 1
ATOM 781 O O . ALA A 1 98 ? 0.736 22.295 6.468 1.00 70.38 98 ALA A O 1
ATOM 782 N N . ALA A 1 99 ? -1.215 21.406 7.050 1.00 62.34 99 ALA A N 1
ATOM 783 C CA . ALA A 1 99 ? -1.857 22.708 7.257 1.00 62.34 99 ALA A CA 1
ATOM 784 C C . ALA A 1 99 ? -1.256 23.468 8.455 1.00 62.34 99 ALA A C 1
ATOM 786 O O . ALA A 1 99 ? -1.081 24.686 8.397 1.00 62.34 99 ALA A O 1
ATOM 787 N N . LYS A 1 100 ? -0.876 22.745 9.519 1.00 58.16 100 LYS A N 1
ATOM 788 C CA . LYS A 1 100 ? -0.189 23.322 10.685 1.00 58.16 100 LYS A CA 1
ATOM 789 C C . LYS A 1 100 ? 1.215 23.832 10.335 1.00 58.16 100 LYS A C 1
ATOM 791 O O . LYS A 1 100 ? 1.604 24.858 10.878 1.00 58.16 100 LYS A O 1
ATOM 796 N N . GLN A 1 101 ? 1.916 23.202 9.383 1.00 56.81 101 GLN A N 1
ATOM 797 C CA . GLN A 1 101 ? 3.198 23.695 8.840 1.00 56.81 101 GLN A CA 1
ATOM 798 C C . GLN A 1 101 ? 3.064 25.069 8.200 1.00 56.81 101 GLN A C 1
ATOM 800 O O . GLN A 1 101 ? 3.802 25.994 8.528 1.00 56.81 101 GLN A O 1
ATOM 805 N N . LYS A 1 102 ? 2.087 25.217 7.301 1.00 56.53 102 LYS A N 1
ATOM 806 C CA . LYS A 1 102 ? 1.884 26.466 6.556 1.00 56.53 102 LYS A CA 1
ATOM 807 C C . LYS A 1 102 ? 1.456 27.624 7.456 1.00 56.53 102 LYS A C 1
ATOM 809 O O . LYS A 1 102 ? 1.837 28.756 7.192 1.00 56.53 102 LYS A O 1
ATOM 814 N N . ALA A 1 103 ? 0.714 27.342 8.526 1.00 58.28 103 ALA A N 1
ATOM 815 C CA . ALA A 1 103 ? 0.313 28.346 9.512 1.00 58.28 103 ALA A CA 1
ATOM 816 C C . ALA A 1 103 ? 1.455 28.795 10.450 1.00 58.28 103 ALA A C 1
ATOM 818 O O . ALA A 1 103 ? 1.308 29.802 11.136 1.00 58.28 103 ALA A O 1
ATOM 819 N N . GLN A 1 104 ? 2.570 28.056 10.499 1.00 51.25 104 GLN A N 1
ATOM 820 C CA . GLN A 1 104 ? 3.725 28.329 11.368 1.00 51.25 104 GLN A CA 1
ATOM 821 C C . GLN A 1 104 ? 4.941 28.890 10.609 1.00 51.25 104 GLN A C 1
ATOM 823 O O . GLN A 1 104 ? 5.934 29.258 11.233 1.00 51.25 104 GLN A O 1
ATOM 828 N N . ALA A 1 105 ? 4.878 28.978 9.276 1.00 42.97 105 ALA A N 1
ATOM 829 C CA . ALA A 1 105 ? 5.920 29.604 8.469 1.00 42.97 105 ALA A CA 1
ATOM 830 C C . ALA A 1 105 ? 5.921 31.137 8.669 1.00 42.97 105 ALA A C 1
ATOM 832 O O . ALA A 1 105 ? 4.846 31.742 8.728 1.00 42.97 105 ALA A O 1
ATOM 833 N N . PRO A 1 106 ? 7.093 31.796 8.767 1.00 44.41 106 PRO A N 1
ATOM 834 C CA . PRO A 1 106 ? 7.158 33.241 8.948 1.00 44.41 106 PRO A CA 1
ATOM 835 C C . PRO A 1 106 ? 6.528 33.961 7.749 1.00 44.41 106 PRO A C 1
ATOM 837 O O . PRO A 1 106 ? 6.854 33.687 6.593 1.00 44.41 106 PRO A O 1
ATOM 840 N N . ALA A 1 107 ? 5.618 34.895 8.034 1.00 48.28 107 ALA A N 1
ATOM 841 C CA . ALA A 1 107 ? 4.976 35.743 7.037 1.00 48.28 107 ALA A CA 1
ATOM 842 C C . ALA A 1 107 ? 6.027 36.635 6.356 1.00 48.28 107 ALA A C 1
ATOM 844 O O . ALA A 1 107 ? 6.447 37.652 6.904 1.00 48.28 107 ALA A O 1
ATOM 845 N N . GLY A 1 108 ? 6.478 36.233 5.169 1.00 42.22 108 GLY A N 1
ATOM 846 C CA . GLY A 1 108 ? 7.572 36.896 4.468 1.00 42.22 108 GLY A CA 1
ATOM 847 C C . GLY A 1 108 ? 7.503 36.741 2.955 1.00 42.22 108 GLY A C 1
ATOM 848 O O . GLY A 1 108 ? 8.440 36.232 2.359 1.00 42.22 108 GLY A O 1
ATOM 849 N N . ALA A 1 109 ? 6.405 37.177 2.335 1.00 33.34 109 ALA A N 1
ATOM 850 C CA . ALA A 1 109 ? 6.386 37.640 0.945 1.00 33.34 109 ALA A CA 1
ATOM 851 C C . ALA A 1 109 ? 5.102 38.447 0.713 1.00 33.34 109 ALA A C 1
ATOM 853 O O . ALA A 1 109 ? 3.999 37.909 0.649 1.00 33.34 109 ALA A O 1
ATOM 854 N N . THR A 1 110 ? 5.254 39.764 0.644 1.00 32.34 110 THR A N 1
ATOM 855 C CA . THR A 1 110 ? 4.192 40.726 0.360 1.00 32.34 110 THR A CA 1
ATOM 856 C C . THR A 1 110 ? 3.700 40.570 -1.081 1.00 32.34 110 THR A C 1
ATOM 858 O O . THR A 1 110 ? 4.442 40.809 -2.031 1.00 32.34 110 THR A O 1
ATOM 861 N N . ALA A 1 111 ? 2.424 40.227 -1.255 1.00 31.08 111 ALA A N 1
ATOM 862 C CA . ALA A 1 111 ? 1.692 40.479 -2.492 1.00 31.08 111 ALA A CA 1
ATOM 863 C C . ALA A 1 111 ? 0.712 41.627 -2.232 1.00 31.08 111 ALA A C 1
ATOM 865 O O . ALA A 1 111 ? -0.082 41.582 -1.295 1.00 31.08 111 ALA A O 1
ATOM 866 N N . LYS A 1 112 ? 0.854 42.690 -3.028 1.00 29.95 112 LYS A N 1
ATOM 867 C CA . LYS A 1 112 ? 0.110 43.947 -2.933 1.00 29.95 112 LYS A CA 1
ATOM 868 C C . LYS A 1 112 ? -1.397 43.721 -3.070 1.00 29.95 112 LYS A C 1
ATOM 870 O O . LYS A 1 112 ? -1.842 43.088 -4.023 1.00 29.95 112 LYS A O 1
ATOM 875 N N . GLU A 1 113 ? -2.154 44.326 -2.160 1.00 26.28 113 GLU A N 1
ATOM 876 C CA . GLU A 1 113 ? -3.584 44.581 -2.316 1.00 26.28 113 GLU A CA 1
ATOM 877 C C . GLU A 1 113 ? -3.845 45.550 -3.479 1.00 26.28 113 GLU A C 1
ATOM 879 O O . GLU A 1 113 ? -3.177 46.578 -3.620 1.00 26.28 113 GLU A O 1
ATOM 884 N N . SER A 1 114 ? -4.884 45.261 -4.260 1.00 29.75 114 SER A N 1
ATOM 885 C CA . SER A 1 114 ? -5.654 46.270 -4.985 1.00 29.75 114 SER A CA 1
ATOM 886 C C . SER A 1 114 ? -7.139 46.008 -4.754 1.00 29.75 114 SER A C 1
ATOM 888 O O . SER A 1 114 ? -7.621 44.886 -4.888 1.00 29.75 114 SER A O 1
ATOM 890 N N . VAL A 1 115 ? -7.814 47.073 -4.352 1.00 28.39 115 VAL A N 1
ATOM 891 C CA . VAL A 1 115 ? -9.128 47.150 -3.721 1.00 28.39 115 VAL A CA 1
ATOM 892 C C . VAL A 1 115 ? -10.237 47.410 -4.760 1.00 28.39 115 VAL A C 1
ATOM 894 O O . VAL A 1 115 ? -9.997 48.159 -5.704 1.00 28.39 115 VAL A O 1
ATOM 897 N N . ARG A 1 116 ? -11.448 46.891 -4.456 1.00 27.22 116 ARG A N 1
ATOM 8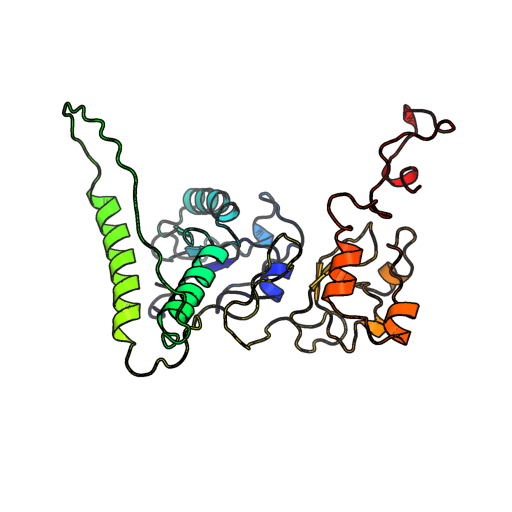98 C CA . ARG A 1 116 ? -12.818 47.325 -4.866 1.00 27.22 116 ARG A CA 1
ATOM 899 C C . ARG A 1 116 ? -13.312 47.028 -6.295 1.00 27.22 116 ARG A C 1
ATOM 901 O O . ARG A 1 116 ? -12.523 46.973 -7.222 1.00 27.22 116 ARG A O 1
ATOM 908 N N . ASP A 1 117 ? -14.607 46.824 -6.572 1.00 25.62 117 ASP A N 1
ATOM 909 C CA . ASP A 1 117 ? -15.890 47.042 -5.861 1.00 25.62 117 ASP A CA 1
ATOM 910 C C . ASP A 1 117 ? -16.981 46.143 -6.502 1.00 25.62 117 ASP A C 1
ATOM 912 O O . ASP A 1 117 ? -16.848 45.778 -7.670 1.00 25.62 117 ASP A O 1
ATOM 916 N N . GLY A 1 118 ? -18.101 45.870 -5.811 1.00 26.75 118 GLY A N 1
ATOM 917 C CA . GLY A 1 118 ? -19.336 45.439 -6.499 1.00 26.75 118 GLY A CA 1
ATOM 918 C C . GLY A 1 118 ? -20.359 44.651 -5.676 1.00 26.75 118 GLY A C 1
ATOM 919 O O . GLY A 1 118 ? -20.220 43.449 -5.493 1.00 26.75 118 GLY A O 1
ATOM 920 N N . ALA A 1 119 ? -21.406 45.341 -5.224 1.00 26.55 119 ALA A N 1
ATOM 921 C CA . ALA A 1 119 ? -22.504 44.876 -4.377 1.00 26.55 119 ALA A CA 1
ATOM 922 C C . ALA A 1 119 ? -23.554 43.975 -5.070 1.00 26.55 119 ALA A C 1
ATOM 924 O O . ALA A 1 119 ? -23.737 44.031 -6.283 1.00 26.55 119 ALA A O 1
ATOM 925 N N . GLY A 1 120 ? -24.336 43.247 -4.261 1.00 27.62 120 GLY A N 1
ATOM 926 C CA . GLY A 1 120 ? -25.595 42.616 -4.675 1.00 27.62 120 GLY A CA 1
ATOM 927 C C . GLY A 1 120 ? -26.348 41.985 -3.500 1.00 27.62 120 GLY A C 1
ATOM 928 O O . GLY A 1 120 ? -25.948 40.942 -2.999 1.00 27.62 120 GLY A O 1
ATOM 929 N N . ALA A 1 121 ? -27.414 42.651 -3.051 1.00 27.58 121 ALA A N 1
ATOM 930 C CA . ALA A 1 121 ? -28.310 42.237 -1.971 1.00 27.58 121 ALA A CA 1
ATOM 931 C C . ALA A 1 121 ? -29.359 41.202 -2.429 1.00 27.58 121 ALA A C 1
ATOM 933 O O . ALA A 1 121 ? -29.738 41.178 -3.597 1.00 27.58 121 ALA A O 1
ATOM 934 N N . GLY A 1 122 ? -29.884 40.419 -1.481 1.00 27.70 122 GLY A N 1
ATOM 935 C CA . GLY A 1 122 ? -31.044 39.546 -1.678 1.00 27.70 122 GLY A CA 1
ATOM 936 C C . GLY A 1 122 ? -31.470 38.860 -0.378 1.00 27.70 122 GLY A C 1
ATOM 937 O O . GLY A 1 122 ? -30.905 37.841 -0.000 1.00 27.70 122 GLY A O 1
ATOM 938 N N . ASP A 1 123 ? -32.440 39.468 0.300 1.00 26.66 123 ASP A N 1
ATOM 939 C CA . ASP A 1 123 ? -33.184 38.965 1.461 1.00 26.66 123 ASP A CA 1
ATOM 940 C C . ASP A 1 123 ? -34.278 37.965 1.033 1.00 26.66 123 ASP A C 1
ATOM 942 O O . ASP A 1 123 ? -34.867 38.145 -0.030 1.00 26.66 123 ASP A O 1
ATOM 946 N N . HIS A 1 124 ? -34.556 36.952 1.866 1.00 30.06 124 HIS A N 1
ATOM 947 C CA . HIS A 1 124 ? -35.912 36.568 2.303 1.00 30.06 124 HIS A CA 1
ATOM 948 C C . HIS A 1 124 ? -35.869 35.431 3.338 1.00 30.06 124 HIS A C 1
ATOM 950 O O . HIS A 1 124 ? -35.229 34.397 3.141 1.00 30.06 124 HIS A O 1
ATOM 956 N N . GLY A 1 125 ? -36.558 35.652 4.462 1.00 25.31 125 GLY A N 1
ATOM 957 C CA . GLY A 1 125 ? -36.621 34.759 5.619 1.00 25.31 125 GLY A CA 1
ATOM 958 C C . GLY A 1 125 ? -37.824 33.804 5.681 1.00 25.31 125 GLY A C 1
ATOM 959 O O . GLY A 1 125 ? -38.649 33.738 4.775 1.00 25.31 125 GLY A O 1
ATOM 960 N N . GLY A 1 126 ? -37.917 33.111 6.828 1.00 25.11 126 GLY A N 1
ATOM 961 C CA . GLY A 1 126 ? -39.099 32.385 7.327 1.00 25.11 126 GLY A CA 1
ATOM 962 C C . GLY A 1 126 ? -38.860 30.881 7.550 1.00 25.11 126 GLY A C 1
ATOM 963 O O . GLY A 1 126 ? -38.880 30.110 6.603 1.00 25.11 126 GLY A O 1
ATOM 964 N N . THR A 1 127 ? -38.438 30.437 8.741 1.00 25.69 127 THR A N 1
ATOM 965 C CA . THR A 1 127 ? -39.209 30.010 9.947 1.00 25.69 127 THR A CA 1
ATOM 966 C C . THR A 1 127 ? -39.381 28.487 10.122 1.00 25.69 127 THR A C 1
ATOM 968 O O . THR A 1 127 ? -40.055 27.822 9.350 1.00 25.69 127 THR A O 1
ATOM 971 N N . THR A 1 128 ? -38.799 28.013 11.237 1.00 29.25 128 THR A N 1
ATOM 972 C CA . THR A 1 128 ? -39.244 26.986 12.212 1.00 29.25 128 THR A CA 1
ATOM 973 C C . THR A 1 128 ? -39.583 25.559 11.763 1.00 29.25 128 THR A C 1
ATOM 975 O O . THR A 1 128 ? -40.639 25.327 11.189 1.00 29.25 128 THR A O 1
ATOM 978 N N . ALA A 1 129 ? -38.799 24.588 12.253 1.00 25.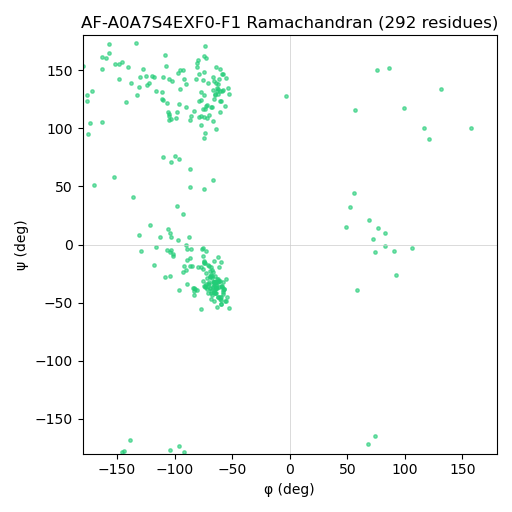28 129 ALA A N 1
ATOM 979 C CA . ALA A 1 129 ? -39.264 23.563 13.204 1.00 25.28 129 ALA A CA 1
ATOM 980 C C . ALA A 1 129 ? -38.083 22.715 13.727 1.00 25.28 129 ALA A C 1
ATOM 982 O O . ALA A 1 129 ? -37.264 22.218 12.961 1.00 25.28 129 ALA A O 1
ATOM 983 N N . ALA A 1 130 ? -38.030 22.529 15.042 1.00 26.77 130 ALA A N 1
ATOM 984 C CA . ALA A 1 130 ? -37.352 21.440 15.751 1.00 26.77 130 ALA A CA 1
ATOM 985 C C . ALA A 1 130 ? -38.366 20.918 16.803 1.00 26.77 130 ALA A C 1
ATOM 987 O O . ALA A 1 130 ? -39.382 21.600 16.988 1.00 26.77 130 ALA A O 1
ATOM 988 N N . PRO A 1 131 ? -38.136 19.826 17.562 1.00 45.53 131 PRO A N 1
ATOM 989 C CA . PRO A 1 131 ? -36.991 18.904 17.585 1.00 45.53 131 PRO A CA 1
ATOM 990 C C . PRO A 1 131 ? -37.415 17.414 17.737 1.00 45.53 131 PRO A C 1
ATOM 992 O O . PRO A 1 131 ? -38.596 17.106 17.654 1.00 45.53 131 PRO A O 1
ATOM 995 N N . VAL A 1 132 ? -36.426 16.545 18.014 1.00 24.42 132 VAL A N 1
ATOM 996 C CA . VAL A 1 132 ? -36.399 15.266 18.783 1.00 24.42 132 VAL A CA 1
ATOM 997 C C . VAL A 1 132 ? -35.700 14.147 17.993 1.00 24.42 132 VAL A C 1
ATOM 999 O O . VAL A 1 132 ? -35.987 13.950 16.823 1.00 24.42 132 VAL A O 1
ATOM 1002 N N . SER A 1 133 ? -34.782 13.329 18.508 1.00 29.62 133 SER A N 1
ATOM 1003 C CA . SER A 1 133 ? -34.050 13.240 19.779 1.00 29.62 133 SER A CA 1
ATOM 1004 C C . SER A 1 133 ? -33.063 12.073 19.617 1.00 29.62 133 SER A C 1
ATOM 1006 O O . SER A 1 133 ? -33.517 10.962 19.344 1.00 29.62 133 SER A O 1
ATOM 1008 N N . SER A 1 134 ? -31.757 12.277 19.807 1.00 31.44 134 SER A N 1
ATOM 1009 C CA . SER A 1 134 ? -30.806 11.200 20.170 1.00 31.44 134 SER A CA 1
ATOM 1010 C C . SER A 1 134 ? -29.439 11.786 20.553 1.00 31.44 134 SER A C 1
ATOM 1012 O O . SER A 1 134 ? -28.407 11.405 20.000 1.00 31.44 134 SER A O 1
ATOM 1014 N N . ASP A 1 135 ? -29.431 12.758 21.463 1.00 43.84 135 ASP A N 1
ATOM 1015 C CA . ASP A 1 135 ? -28.244 13.576 21.747 1.00 43.84 135 ASP A CA 1
ATOM 1016 C C . ASP A 1 135 ? -27.207 12.900 22.666 1.00 43.84 135 ASP A C 1
ATOM 1018 O O . ASP A 1 135 ? -26.022 13.198 22.571 1.00 43.84 135 ASP A O 1
ATOM 1022 N N . ALA A 1 136 ? -27.575 11.871 23.436 1.00 34.25 136 ALA A N 1
ATOM 1023 C CA . ALA A 1 136 ? -26.649 11.266 24.405 1.00 34.25 136 ALA A CA 1
ATOM 1024 C C . ALA A 1 136 ? -25.484 10.461 23.780 1.00 34.25 136 ALA A C 1
ATOM 1026 O O . ALA A 1 136 ? -24.385 10.437 24.323 1.00 34.25 136 ALA A O 1
ATOM 1027 N N . LYS A 1 137 ? -25.684 9.810 22.621 1.00 37.62 137 LYS A N 1
ATOM 1028 C CA . LYS A 1 137 ? -24.619 9.018 21.958 1.00 37.62 137 LYS A CA 1
ATOM 1029 C C . LYS A 1 137 ? -23.699 9.858 21.071 1.00 37.62 137 LYS A C 1
ATOM 1031 O O . LYS A 1 137 ? -22.608 9.413 20.720 1.00 37.62 137 LYS A O 1
ATOM 1036 N N . LYS A 1 138 ? -24.154 11.054 20.691 1.00 34.78 138 LYS A N 1
ATOM 1037 C CA . LYS A 1 138 ? -23.393 11.997 19.873 1.00 34.78 138 LYS A CA 1
ATOM 1038 C C . LYS A 1 138 ? -22.440 12.807 20.749 1.00 34.78 138 LYS A C 1
ATOM 1040 O O . LYS A 1 138 ? -21.275 12.932 20.390 1.00 34.78 138 LYS A O 1
ATOM 1045 N N . GLU A 1 139 ? -22.891 13.218 21.936 1.00 32.44 139 GLU A N 1
ATOM 1046 C CA . GLU A 1 139 ? -22.074 13.944 22.916 1.00 32.44 139 GLU A CA 1
ATOM 1047 C C . GLU A 1 139 ? -20.892 13.121 23.441 1.00 32.44 139 GLU A C 1
ATOM 1049 O O . GLU A 1 139 ? -19.804 13.666 23.583 1.00 32.44 139 GLU A O 1
ATOM 1054 N N . GLU A 1 140 ? -21.043 11.810 23.646 1.00 36.44 140 GLU A N 1
ATOM 1055 C CA . GLU A 1 140 ? -19.943 10.946 24.108 1.00 36.44 140 GLU A CA 1
ATOM 1056 C C . GLU A 1 140 ? -18.865 10.748 23.018 1.00 36.44 140 GLU A C 1
ATOM 1058 O O . GLU A 1 140 ? -17.663 10.726 23.298 1.00 36.44 140 GLU A O 1
ATOM 1063 N N . GLN A 1 141 ? -19.274 10.708 21.742 1.00 43.88 141 GLN A N 1
ATOM 1064 C CA . GLN A 1 141 ? -18.365 10.684 20.588 1.00 43.88 141 GLN A CA 1
ATOM 1065 C C . GLN A 1 141 ? -17.700 12.049 20.332 1.00 43.88 141 GLN A C 1
ATOM 1067 O O . GLN A 1 141 ? -16.517 12.097 19.983 1.00 43.88 141 GLN A O 1
ATOM 1072 N N . GLU A 1 142 ? -18.417 13.156 20.545 1.00 37.97 142 GLU A N 1
ATOM 1073 C CA . GLU A 1 142 ? -17.888 14.523 20.436 1.00 37.97 142 GLU A CA 1
ATOM 1074 C C . GLU A 1 142 ? -16.949 14.871 21.595 1.00 37.97 142 GLU A C 1
ATOM 1076 O O . GLU A 1 142 ? -15.903 15.476 21.369 1.00 37.97 142 GLU A O 1
ATOM 1081 N N . GLN A 1 143 ? -17.244 14.424 22.817 1.00 36.56 143 GLN A N 1
ATOM 1082 C CA . GLN A 1 143 ? -16.384 14.608 23.988 1.00 36.56 143 GLN A CA 1
ATOM 1083 C C . GLN A 1 143 ? -15.122 13.746 23.911 1.00 36.56 143 GLN A C 1
ATOM 1085 O O . GLN A 1 143 ? -14.053 14.220 24.292 1.00 36.56 143 GLN A O 1
ATOM 1090 N N . ALA A 1 144 ? -15.178 12.539 23.335 1.00 40.00 144 ALA A N 1
ATOM 1091 C CA . ALA A 1 144 ? -13.986 11.733 23.058 1.00 40.00 144 ALA A CA 1
ATOM 1092 C C . ALA A 1 144 ? -13.107 12.342 21.946 1.00 40.00 144 ALA A C 1
ATOM 1094 O O . ALA A 1 144 ? -11.875 12.336 22.049 1.00 40.00 144 ALA A O 1
ATOM 1095 N N . ALA A 1 145 ? -13.717 12.927 20.908 1.00 37.69 145 ALA A N 1
ATOM 1096 C CA . ALA A 1 145 ? -13.008 13.665 19.861 1.00 37.69 145 ALA A CA 1
ATOM 1097 C C . ALA A 1 145 ? -12.402 14.983 20.385 1.00 37.69 145 ALA A C 1
ATOM 1099 O O . ALA A 1 145 ? -11.255 15.309 20.069 1.00 37.69 145 ALA A O 1
ATOM 1100 N N . ALA A 1 146 ? -13.123 15.706 21.247 1.00 35.97 146 ALA A N 1
ATOM 1101 C CA . ALA A 1 146 ? -12.654 16.922 21.909 1.00 35.97 146 ALA A CA 1
ATOM 1102 C C . ALA A 1 146 ? -11.549 16.630 22.938 1.00 35.97 146 ALA A C 1
ATOM 1104 O O . ALA A 1 146 ? -10.574 17.374 23.015 1.00 35.97 146 ALA A O 1
ATOM 1105 N N . SER A 1 147 ? -11.645 15.512 23.661 1.00 37.69 147 SER A N 1
ATOM 1106 C CA . SER A 1 147 ? -10.621 14.991 24.576 1.00 37.69 147 SER A CA 1
ATOM 1107 C C . SER A 1 147 ? -9.346 14.580 23.833 1.00 37.69 147 SER A C 1
ATOM 1109 O O . SER A 1 147 ? -8.246 14.951 24.239 1.00 37.69 147 SER A O 1
ATOM 1111 N N . ALA A 1 148 ? -9.463 13.922 22.673 1.00 38.69 148 ALA A N 1
ATOM 1112 C CA . ALA A 1 148 ? -8.315 13.616 21.816 1.00 38.69 148 ALA A CA 1
ATOM 1113 C C . ALA A 1 148 ? -7.658 14.889 21.248 1.00 38.69 148 ALA A C 1
ATOM 1115 O O . ALA A 1 148 ? -6.430 14.985 21.200 1.00 38.69 148 ALA A O 1
ATOM 1116 N N . ALA A 1 149 ? -8.459 15.893 20.878 1.00 36.75 149 ALA A N 1
ATOM 1117 C CA . ALA A 1 149 ? -7.970 17.204 20.457 1.00 36.75 149 ALA A CA 1
ATOM 1118 C C . ALA A 1 149 ? -7.350 18.019 21.612 1.00 36.75 149 ALA A C 1
ATOM 1120 O O . ALA A 1 149 ? -6.471 18.843 21.364 1.00 36.75 149 ALA A O 1
ATOM 1121 N N . ALA A 1 150 ? -7.778 17.796 22.858 1.00 33.75 150 ALA A N 1
ATOM 1122 C CA . ALA A 1 150 ? -7.245 18.443 24.058 1.00 33.75 150 ALA A CA 1
ATOM 1123 C C . ALA A 1 150 ? -5.958 17.773 24.570 1.00 33.75 150 ALA A C 1
ATOM 1125 O O . ALA A 1 150 ? -5.016 18.477 24.926 1.00 33.75 150 ALA A O 1
ATOM 1126 N N . ALA A 1 151 ? -5.855 16.443 24.510 1.00 37.50 151 ALA A N 1
ATOM 1127 C CA . ALA A 1 151 ? -4.631 15.706 24.838 1.00 37.50 151 ALA A CA 1
ATOM 1128 C C . ALA A 1 151 ? -3.476 16.046 23.875 1.00 37.50 151 ALA A C 1
ATOM 1130 O O . ALA A 1 151 ? -2.322 16.138 24.283 1.00 37.50 151 ALA A O 1
ATOM 1131 N N . LEU A 1 152 ? -3.790 16.345 22.609 1.00 41.75 152 LEU A N 1
ATOM 1132 C CA . LEU A 1 152 ? -2.831 16.888 21.637 1.00 41.75 152 LEU A CA 1
ATOM 1133 C C . LEU A 1 152 ? -2.375 18.326 21.959 1.00 41.75 152 LEU A C 1
ATOM 1135 O O . LEU A 1 152 ? -1.343 18.758 21.451 1.00 41.75 152 LEU A O 1
ATOM 1139 N N . LYS A 1 153 ? -3.120 19.073 22.785 1.00 37.66 153 LYS A N 1
ATOM 1140 C CA . LYS A 1 153 ? -2.768 20.434 23.227 1.00 37.66 153 LYS A CA 1
ATOM 1141 C C . LYS A 1 153 ? -1.975 20.455 24.538 1.00 37.66 153 LYS A C 1
ATOM 1143 O O . LYS A 1 153 ? -1.341 21.461 24.815 1.00 37.66 153 LYS A O 1
ATOM 1148 N N . SER A 1 154 ? -1.982 19.391 25.344 1.00 34.28 154 SER A N 1
ATOM 1149 C CA . SER A 1 154 ? -1.265 19.363 26.633 1.00 34.28 154 SER A CA 1
ATOM 1150 C C . SER A 1 154 ? 0.182 18.869 26.544 1.00 34.28 154 SER A C 1
ATOM 1152 O O . SER A 1 154 ? 0.947 19.076 27.479 1.00 34.28 154 SER A O 1
ATOM 1154 N N . SER A 1 155 ? 0.589 18.264 25.425 1.00 38.59 155 SER A N 1
ATOM 1155 C CA . SER A 1 155 ? 1.986 17.858 25.178 1.00 38.59 155 SER A CA 1
ATOM 1156 C C . SER A 1 155 ? 2.842 18.966 24.539 1.00 38.59 155 SER A C 1
ATOM 1158 O O . SER A 1 155 ? 3.987 18.735 24.160 1.00 38.59 155 SER A O 1
ATOM 1160 N N . SER A 1 156 ? 2.305 20.183 24.399 1.00 42.59 156 SER A N 1
ATOM 1161 C CA . SER A 1 156 ? 2.925 21.286 23.660 1.00 42.59 156 SER A CA 1
ATOM 1162 C C . SER A 1 156 ? 3.892 22.124 24.505 1.00 42.59 156 SER A C 1
ATOM 1164 O O . SER A 1 156 ? 3.653 23.315 24.726 1.00 42.59 156 SER A O 1
ATOM 1166 N N . LYS A 1 157 ? 4.996 21.534 24.968 1.00 33.78 157 LYS A N 1
ATOM 1167 C CA . LYS A 1 157 ? 6.151 22.353 25.374 1.00 33.78 157 LYS A CA 1
ATOM 1168 C C . LYS A 1 157 ? 7.430 22.129 24.574 1.00 33.78 157 LYS A C 1
ATOM 1170 O O . LYS A 1 157 ? 8.191 23.079 24.495 1.00 33.78 157 LYS A O 1
ATOM 1175 N N . ASP A 1 158 ? 7.571 21.022 23.840 1.00 31.67 158 ASP A N 1
ATOM 1176 C CA . ASP A 1 158 ? 8.812 20.735 23.097 1.00 31.67 158 ASP A CA 1
ATOM 1177 C C . ASP A 1 158 ? 8.581 20.212 21.662 1.00 31.67 158 ASP A C 1
ATOM 1179 O O . ASP A 1 158 ? 9.247 19.285 21.214 1.00 31.67 158 ASP A O 1
ATOM 1183 N N . ALA A 1 159 ? 7.623 20.772 20.914 1.00 38.94 159 ALA A N 1
ATOM 1184 C CA . ALA A 1 159 ? 7.372 20.368 19.523 1.00 38.94 159 ALA A CA 1
ATOM 1185 C C . ALA A 1 159 ? 7.783 21.460 18.524 1.00 38.94 159 ALA A C 1
ATOM 1187 O O . ALA A 1 159 ? 6.946 22.142 17.930 1.00 38.94 159 ALA A O 1
ATOM 1188 N N . GLN A 1 160 ? 9.089 21.598 18.309 1.00 36.00 160 GLN A N 1
ATOM 1189 C CA . GLN A 1 160 ? 9.605 22.056 17.022 1.00 36.00 160 GLN A CA 1
ATOM 1190 C C . GLN A 1 160 ? 9.402 20.907 16.016 1.00 36.00 160 GLN A C 1
ATOM 1192 O O . GLN A 1 160 ? 10.082 19.893 16.111 1.00 36.00 160 GLN A O 1
ATOM 1197 N N . GLY A 1 161 ? 8.466 21.041 15.070 1.00 47.66 161 GLY A N 1
ATOM 1198 C CA . GLY A 1 161 ? 8.315 20.093 13.953 1.00 47.66 161 GLY A CA 1
ATOM 1199 C C . GLY A 1 161 ? 6.981 19.339 13.932 1.00 47.66 161 GLY A C 1
ATOM 1200 O O . GLY A 1 161 ? 6.755 18.352 14.617 1.00 47.66 161 GLY A O 1
ATOM 1201 N N . SER A 1 162 ? 6.089 19.823 13.088 1.00 65.81 162 SER A N 1
ATOM 1202 C CA . SER A 1 162 ? 4.730 19.387 12.726 1.00 65.81 162 SER A CA 1
ATOM 1203 C C . SER A 1 162 ? 4.629 18.039 11.980 1.00 65.81 162 SER A C 1
ATOM 1205 O O . SER A 1 162 ? 4.066 17.970 10.881 1.00 65.81 162 SER A O 1
ATOM 1207 N N . VAL A 1 163 ? 5.175 16.977 12.557 1.00 76.56 163 VAL A N 1
ATOM 1208 C CA . VAL A 1 163 ? 5.113 15.611 12.014 1.00 76.56 163 VAL A CA 1
ATOM 1209 C C . VAL A 1 163 ? 4.208 14.775 12.911 1.00 76.56 163 VAL A C 1
ATOM 1211 O O . VAL A 1 163 ? 4.160 14.983 14.125 1.00 76.56 163 VAL A O 1
ATOM 1214 N N . SER A 1 164 ? 3.438 13.854 12.334 1.00 85.56 164 SER A N 1
ATOM 1215 C CA . SER A 1 164 ? 2.679 12.909 13.154 1.00 85.56 164 SER A CA 1
ATOM 1216 C C . SER A 1 164 ? 3.643 12.002 13.930 1.00 85.56 164 SER A C 1
ATOM 1218 O O . SER A 1 164 ? 4.487 11.370 13.300 1.00 85.56 164 SER A O 1
ATOM 1220 N N . PRO A 1 165 ? 3.493 11.846 15.259 1.00 87.31 165 PRO A N 1
ATOM 1221 C CA . PRO A 1 165 ? 4.297 10.879 16.004 1.00 87.31 165 PRO A CA 1
ATOM 1222 C C . PRO A 1 165 ? 3.850 9.426 15.765 1.00 87.31 165 PRO A C 1
ATOM 1224 O O . PRO A 1 165 ? 4.574 8.506 16.128 1.00 87.31 165 PRO A O 1
ATOM 1227 N N . PHE A 1 166 ? 2.666 9.207 15.176 1.00 92.06 166 PHE A N 1
ATOM 1228 C CA . PHE A 1 166 ? 2.046 7.881 15.048 1.00 92.06 166 PHE A CA 1
ATOM 1229 C C . PHE A 1 166 ? 2.147 7.286 13.643 1.00 92.06 166 PHE A C 1
ATOM 1231 O O . PHE A 1 166 ? 2.078 6.068 13.494 1.00 92.06 166 PHE A O 1
ATOM 1238 N N . TRP A 1 167 ? 2.239 8.126 12.611 1.00 94.44 167 TRP A N 1
ATOM 1239 C CA . TRP A 1 167 ? 2.375 7.673 11.231 1.00 94.44 167 TRP A CA 1
ATOM 1240 C C . TRP A 1 167 ? 3.849 7.526 10.857 1.00 94.44 167 TRP A C 1
ATOM 1242 O O . TRP A 1 167 ? 4.664 8.388 11.176 1.00 94.44 167 TRP A O 1
ATOM 1252 N N . LYS A 1 168 ? 4.170 6.452 10.140 1.00 94.75 168 LYS A N 1
ATOM 1253 C CA . LYS A 1 168 ? 5.518 6.097 9.701 1.00 94.75 168 LYS A CA 1
ATOM 1254 C C . LYS A 1 168 ? 5.550 5.971 8.181 1.00 94.75 168 LYS A C 1
ATOM 1256 O O . LYS A 1 168 ? 4.631 5.386 7.606 1.00 94.75 168 LYS A O 1
ATOM 1261 N N . GLY A 1 169 ? 6.602 6.462 7.530 1.00 94.62 169 GLY A N 1
ATOM 1262 C CA . GLY A 1 169 ? 6.760 6.334 6.081 1.00 94.62 169 GLY A CA 1
ATOM 1263 C C . GLY A 1 169 ? 5.865 7.237 5.240 1.00 94.62 169 GLY A C 1
ATOM 1264 O O . GLY A 1 169 ? 5.232 8.182 5.716 1.00 94.62 169 GLY A O 1
ATOM 1265 N N . SER A 1 170 ? 5.787 6.896 3.957 1.00 94.94 170 SER A N 1
ATOM 1266 C CA . SER A 1 170 ? 5.007 7.621 2.955 1.00 94.94 170 SER A CA 1
ATOM 1267 C C . SER A 1 170 ? 3.596 7.049 2.810 1.00 94.94 170 SER A C 1
ATOM 1269 O O . SER A 1 170 ? 3.363 5.852 2.968 1.00 94.94 170 SER A O 1
ATOM 1271 N N . LEU A 1 171 ? 2.623 7.889 2.456 1.00 95.62 171 LEU A N 1
ATOM 1272 C CA . LEU A 1 171 ? 1.259 7.433 2.190 1.00 95.62 171 LEU A CA 1
ATOM 1273 C C . LEU A 1 171 ? 1.084 7.078 0.716 1.00 95.62 171 LEU A C 1
ATOM 1275 O O . LEU A 1 171 ? 1.163 7.957 -0.133 1.00 95.62 171 LEU A O 1
ATOM 1279 N N . PHE A 1 172 ? 0.758 5.823 0.408 1.00 95.19 172 PHE A N 1
ATOM 1280 C CA . PHE A 1 172 ? 0.391 5.436 -0.955 1.00 95.19 172 PHE A CA 1
ATOM 1281 C C . PHE A 1 172 ? -0.890 6.152 -1.420 1.00 95.19 172 PHE A C 1
ATOM 1283 O O . PHE A 1 172 ? -1.885 6.176 -0.688 1.00 95.19 172 PHE A O 1
ATOM 1290 N N . VAL A 1 173 ? -0.889 6.687 -2.645 1.00 93.12 173 VAL A N 1
ATOM 1291 C CA . VAL A 1 173 ? -2.051 7.324 -3.287 1.00 93.12 173 VAL A CA 1
ATOM 1292 C C . VAL A 1 173 ? -2.271 6.775 -4.696 1.00 93.12 173 VAL A C 1
ATOM 1294 O O . VAL A 1 173 ? -1.329 6.489 -5.428 1.00 93.12 173 VAL A O 1
ATOM 1297 N N . PHE A 1 174 ? -3.539 6.643 -5.083 1.00 88.81 174 PHE A N 1
ATOM 1298 C CA . PHE A 1 174 ? -3.963 6.058 -6.361 1.00 88.81 174 PHE A CA 1
ATOM 1299 C C . PHE A 1 174 ? -4.007 7.109 -7.482 1.00 88.81 174 PHE A C 1
ATOM 1301 O O . PHE A 1 174 ? -5.006 7.254 -8.186 1.00 88.81 174 PHE A O 1
ATOM 1308 N N . ASP A 1 175 ? -2.933 7.878 -7.617 1.00 85.75 175 ASP A N 1
ATOM 1309 C CA . ASP A 1 175 ? -2.725 8.831 -8.704 1.00 85.75 175 ASP A CA 1
ATOM 1310 C C . ASP A 1 175 ? -1.243 8.866 -9.101 1.00 85.75 175 ASP A C 1
ATOM 1312 O O . ASP A 1 175 ? -0.426 8.139 -8.542 1.00 85.75 175 ASP A O 1
ATOM 1316 N N . ARG A 1 176 ? -0.885 9.725 -10.062 1.00 80.06 176 ARG A N 1
ATOM 1317 C CA . ARG A 1 176 ? 0.474 9.797 -10.632 1.00 80.06 176 ARG A CA 1
ATOM 1318 C C . ARG A 1 176 ? 1.581 10.107 -9.629 1.00 80.06 176 ARG A C 1
ATOM 1320 O O . ARG A 1 176 ? 2.749 9.962 -9.968 1.00 80.06 176 ARG A O 1
ATOM 1327 N N . ARG A 1 177 ? 1.245 10.582 -8.432 1.00 84.75 177 ARG A N 1
ATOM 1328 C CA . ARG A 1 177 ? 2.235 10.844 -7.388 1.00 84.75 177 ARG A CA 1
ATOM 1329 C C . ARG A 1 177 ? 2.772 9.546 -6.792 1.00 84.75 177 ARG A C 1
ATOM 1331 O O . ARG A 1 177 ? 3.872 9.573 -6.256 1.00 84.75 177 ARG A O 1
ATOM 1338 N N . ASN A 1 178 ? 2.019 8.438 -6.863 1.00 87.88 178 ASN A N 1
ATOM 1339 C CA . ASN A 1 178 ? 2.210 7.151 -6.165 1.00 87.88 178 ASN A CA 1
ATOM 1340 C C . ASN A 1 178 ? 2.225 7.222 -4.647 1.00 87.88 178 ASN A C 1
ATOM 1342 O O . ASN A 1 178 ? 1.699 6.343 -3.967 1.00 87.88 178 ASN A O 1
ATOM 1346 N N . LYS A 1 179 ? 2.840 8.261 -4.107 1.00 91.62 179 LYS A N 1
ATOM 1347 C CA . LYS A 1 179 ? 2.995 8.497 -2.695 1.00 91.62 179 LYS A CA 1
ATOM 1348 C C . LYS A 1 179 ? 2.815 9.971 -2.375 1.00 91.62 179 LYS A C 1
ATOM 1350 O O . LYS A 1 179 ? 3.057 10.853 -3.195 1.00 91.62 179 LYS A O 1
ATOM 1355 N N . MET A 1 180 ? 2.378 10.217 -1.157 1.00 91.19 180 MET A N 1
ATOM 1356 C CA . MET A 1 180 ? 2.307 11.521 -0.536 1.00 91.19 180 MET A CA 1
ATOM 1357 C C . MET A 1 180 ? 3.259 11.524 0.656 1.00 91.19 180 MET A C 1
ATOM 1359 O O . MET A 1 180 ? 3.233 10.606 1.480 1.00 91.19 180 MET A O 1
ATOM 1363 N N . ASP A 1 181 ? 4.073 12.573 0.735 1.00 89.25 181 ASP A N 1
ATOM 1364 C CA . ASP A 1 181 ? 4.893 12.856 1.905 1.00 89.25 181 ASP A CA 1
ATOM 1365 C C . ASP A 1 181 ? 3.993 13.222 3.096 1.00 89.25 181 ASP A C 1
ATOM 1367 O O . ASP A 1 181 ? 3.047 14.008 2.982 1.00 89.25 181 ASP A O 1
ATOM 1371 N N . MET A 1 182 ? 4.286 12.609 4.236 1.00 90.50 182 MET A N 1
ATOM 1372 C CA . MET A 1 182 ? 3.562 12.772 5.495 1.00 90.50 182 MET A CA 1
ATOM 1373 C C . MET A 1 182 ? 4.332 13.652 6.495 1.00 90.50 182 MET A C 1
ATOM 1375 O O . MET A 1 182 ? 3.929 13.770 7.654 1.00 90.50 182 MET A O 1
ATOM 1379 N N . GLY A 1 183 ? 5.412 14.290 6.036 1.00 82.88 183 GLY A N 1
ATOM 1380 C CA . GLY A 1 183 ? 6.305 15.157 6.795 1.00 82.88 183 GLY A CA 1
ATOM 1381 C C . GLY A 1 183 ? 7.369 14.406 7.591 1.00 82.88 183 GLY A C 1
ATOM 1382 O O . GLY A 1 183 ? 7.996 15.019 8.443 1.00 82.88 183 GLY A O 1
ATOM 1383 N N . SER A 1 184 ? 7.536 13.099 7.378 1.00 81.31 184 SER A N 1
ATOM 1384 C CA . SER A 1 184 ? 8.509 12.273 8.099 1.00 81.31 184 SER A CA 1
ATOM 1385 C C . SER A 1 184 ? 9.630 11.844 7.161 1.00 81.31 184 SER A C 1
ATOM 1387 O O . SER A 1 184 ? 9.353 11.301 6.095 1.00 81.31 184 SER A O 1
ATOM 1389 N N . ASP A 1 185 ? 10.879 12.011 7.599 1.00 84.31 185 ASP A N 1
ATOM 1390 C CA . ASP A 1 185 ? 12.066 11.509 6.889 1.00 84.31 185 ASP A CA 1
ATOM 1391 C C . ASP A 1 185 ? 12.255 9.986 7.061 1.00 84.31 185 ASP A C 1
ATOM 1393 O O . ASP A 1 185 ? 13.178 9.383 6.511 1.00 84.31 185 ASP A O 1
ATOM 1397 N N . GLU A 1 186 ? 11.401 9.338 7.859 1.00 91.50 186 GLU A N 1
ATOM 1398 C CA . GLU A 1 186 ? 11.483 7.908 8.133 1.00 91.50 186 GLU A CA 1
ATOM 1399 C C . GLU A 1 186 ? 11.053 7.077 6.917 1.00 91.50 186 GLU A C 1
ATOM 1401 O O . GLU A 1 186 ? 9.894 7.102 6.505 1.00 91.50 186 GLU A O 1
ATOM 1406 N N . VAL A 1 187 ? 11.967 6.259 6.390 1.00 94.94 187 VAL A N 1
ATOM 1407 C CA . VAL A 1 187 ? 11.683 5.286 5.326 1.00 94.94 187 VAL A CA 1
ATOM 1408 C C . VAL A 1 187 ? 11.483 3.902 5.936 1.00 94.94 187 VAL A C 1
ATOM 1410 O O . VAL A 1 187 ? 12.435 3.264 6.377 1.00 94.94 187 VAL A O 1
ATOM 1413 N N . VAL A 1 188 ? 10.238 3.421 5.930 1.00 96.44 188 VAL A N 1
ATOM 1414 C CA . VAL A 1 188 ? 9.865 2.120 6.526 1.00 96.44 188 VAL A CA 1
ATOM 1415 C C . VAL A 1 188 ? 9.692 0.983 5.521 1.00 96.44 188 VAL A C 1
ATOM 1417 O O . VAL A 1 188 ? 9.474 -0.166 5.921 1.00 96.44 188 VAL A O 1
ATOM 1420 N N . GLY A 1 189 ? 9.731 1.307 4.231 1.00 96.50 189 GLY A N 1
ATOM 1421 C CA . GLY A 1 189 ? 9.640 0.333 3.157 1.00 96.50 189 GLY A CA 1
ATOM 1422 C C . GLY A 1 189 ? 10.974 -0.359 2.909 1.00 96.50 189 GLY A C 1
ATOM 1423 O O . GLY A 1 189 ? 12.048 0.189 3.167 1.00 96.50 189 GLY A O 1
ATOM 1424 N N . THR A 1 190 ? 10.901 -1.585 2.402 1.00 97.38 190 THR A N 1
ATOM 1425 C CA . THR A 1 190 ? 12.066 -2.426 2.132 1.00 97.38 190 THR A CA 1
ATOM 1426 C C . THR A 1 190 ? 12.079 -2.858 0.676 1.00 97.38 190 THR A C 1
ATOM 1428 O O . THR A 1 190 ? 11.059 -3.208 0.084 1.00 97.38 190 THR A O 1
ATOM 1431 N N . CYS A 1 191 ? 13.261 -2.811 0.071 1.00 96.88 191 CYS A N 1
ATOM 1432 C CA . CYS A 1 191 ? 13.467 -3.221 -1.305 1.00 96.88 191 CYS A CA 1
ATOM 1433 C C . CYS A 1 191 ? 13.209 -4.721 -1.431 1.00 96.88 191 CYS A C 1
ATOM 1435 O O . CYS A 1 191 ? 13.840 -5.516 -0.734 1.00 96.88 191 CYS A O 1
ATOM 1437 N N . LEU A 1 192 ? 12.365 -5.115 -2.383 1.00 96.94 192 LEU A N 1
ATOM 1438 C CA . LEU A 1 192 ? 12.044 -6.516 -2.647 1.00 96.94 192 LEU A CA 1
ATOM 1439 C C . LEU A 1 192 ? 13.289 -7.358 -2.975 1.00 96.94 192 LEU A C 1
ATOM 1441 O O . LEU A 1 192 ? 13.331 -8.542 -2.664 1.00 96.94 192 LEU A O 1
ATOM 1445 N N . HIS A 1 193 ? 14.297 -6.755 -3.610 1.00 96.31 193 HIS A N 1
ATOM 1446 C CA . HIS A 1 193 ? 15.464 -7.479 -4.119 1.00 96.31 193 HIS A CA 1
ATOM 1447 C C . HIS A 1 193 ? 16.607 -7.610 -3.108 1.00 96.31 193 HIS A C 1
ATOM 1449 O O . HIS A 1 193 ? 17.316 -8.610 -3.132 1.00 96.31 193 HIS A O 1
ATOM 1455 N N . CYS A 1 194 ? 16.813 -6.613 -2.241 1.00 97.19 194 CYS 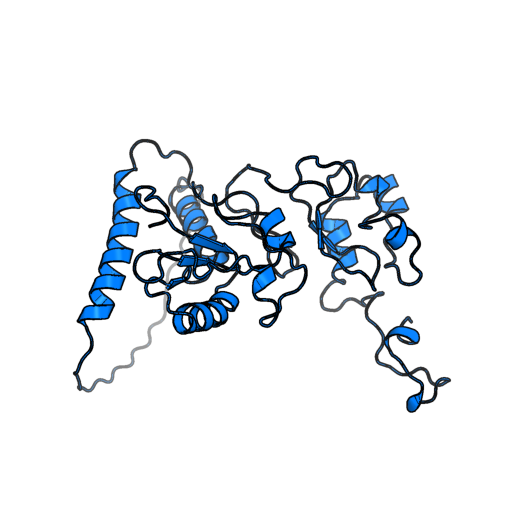A N 1
ATOM 1456 C CA . CYS A 1 194 ? 17.961 -6.589 -1.325 1.00 97.19 194 CYS A CA 1
ATOM 1457 C C . CYS A 1 194 ? 17.605 -6.331 0.144 1.00 97.19 194 CYS A C 1
ATOM 1459 O O . CYS A 1 194 ? 18.495 -6.342 0.988 1.00 97.19 194 CYS A O 1
ATOM 1461 N N . GLY A 1 195 ? 16.341 -6.043 0.460 1.00 97.50 195 GLY A N 1
ATOM 1462 C CA . GLY A 1 195 ? 15.886 -5.697 1.809 1.00 97.50 195 GLY A CA 1
ATOM 1463 C C . GLY A 1 195 ? 16.264 -4.290 2.290 1.00 97.50 195 GLY A C 1
ATOM 1464 O O . GLY A 1 195 ? 15.795 -3.873 3.344 1.00 97.50 195 GLY A O 1
ATOM 1465 N N . GLY A 1 196 ? 17.074 -3.536 1.537 1.00 97.44 196 GLY A N 1
ATOM 1466 C CA . GLY A 1 196 ? 17.478 -2.174 1.903 1.00 97.44 196 GLY A CA 1
ATOM 1467 C C . GLY A 1 196 ? 16.307 -1.185 1.949 1.00 97.44 196 GLY A C 1
ATOM 1468 O O . GLY A 1 196 ? 15.322 -1.357 1.232 1.00 97.44 196 GLY A O 1
ATOM 1469 N N . ALA A 1 197 ? 16.426 -0.137 2.767 1.00 96.75 197 ALA A N 1
ATOM 1470 C CA . ALA A 1 197 ? 15.374 0.861 2.947 1.00 96.75 197 ALA A CA 1
ATOM 1471 C C . ALA A 1 197 ? 15.035 1.584 1.632 1.00 96.75 197 ALA A C 1
ATOM 1473 O O . ALA A 1 197 ? 15.924 2.027 0.898 1.00 96.75 197 ALA A O 1
ATOM 1474 N N . THR A 1 198 ? 13.745 1.694 1.323 1.00 95.44 198 THR A N 1
ATOM 1475 C CA . THR A 1 198 ? 13.254 2.447 0.168 1.00 95.44 198 THR A CA 1
ATOM 1476 C C . THR A 1 198 ? 11.762 2.741 0.286 1.00 95.44 198 THR A C 1
ATOM 1478 O O . THR A 1 198 ? 11.001 1.974 0.863 1.00 95.44 198 THR A O 1
ATOM 1481 N N . ASP A 1 199 ? 11.337 3.840 -0.316 1.00 94.06 199 ASP A N 1
ATOM 1482 C CA . ASP A 1 199 ? 9.944 4.239 -0.494 1.00 94.06 199 ASP A CA 1
ATOM 1483 C C . ASP A 1 199 ? 9.600 4.406 -1.992 1.00 94.06 199 ASP A C 1
ATOM 1485 O O . ASP A 1 199 ? 8.627 5.064 -2.368 1.00 94.06 199 ASP A O 1
ATOM 1489 N N . ALA A 1 200 ? 10.443 3.860 -2.870 1.00 92.25 200 ALA A N 1
ATOM 1490 C CA . ALA A 1 200 ? 10.225 3.826 -4.306 1.00 92.25 200 ALA A CA 1
ATOM 1491 C C . ALA A 1 200 ? 9.318 2.645 -4.637 1.00 92.25 200 ALA A C 1
ATOM 1493 O O . ALA A 1 200 ? 9.709 1.497 -4.440 1.00 92.25 200 ALA A O 1
ATOM 1494 N N . ILE A 1 201 ? 8.118 2.935 -5.139 1.00 92.31 201 ILE A N 1
ATOM 1495 C CA . ILE A 1 201 ? 7.087 1.942 -5.442 1.00 92.31 201 ILE A CA 1
ATOM 1496 C C . ILE A 1 201 ? 6.532 2.151 -6.853 1.00 92.31 201 ILE A C 1
ATOM 1498 O O . ILE A 1 201 ? 6.232 3.277 -7.259 1.00 92.31 201 ILE A O 1
ATOM 1502 N N . PHE A 1 202 ? 6.382 1.060 -7.597 1.00 90.69 202 PHE A N 1
ATOM 1503 C CA . PHE A 1 202 ? 5.826 1.041 -8.952 1.00 90.69 202 PHE A CA 1
ATOM 1504 C C . PHE A 1 202 ? 5.285 -0.357 -9.285 1.00 90.69 202 PHE A C 1
ATOM 1506 O O . PHE A 1 202 ? 5.443 -1.294 -8.498 1.00 90.69 202 PHE A O 1
ATOM 1513 N N . ASN A 1 203 ? 4.610 -0.500 -10.427 1.00 91.50 203 ASN A N 1
ATOM 1514 C CA . ASN A 1 203 ? 4.105 -1.793 -10.885 1.00 91.50 203 ASN A CA 1
ATOM 1515 C C . ASN A 1 203 ? 5.220 -2.592 -11.566 1.00 91.50 203 ASN A C 1
ATOM 1517 O O . ASN A 1 203 ? 5.998 -2.046 -12.344 1.00 91.50 203 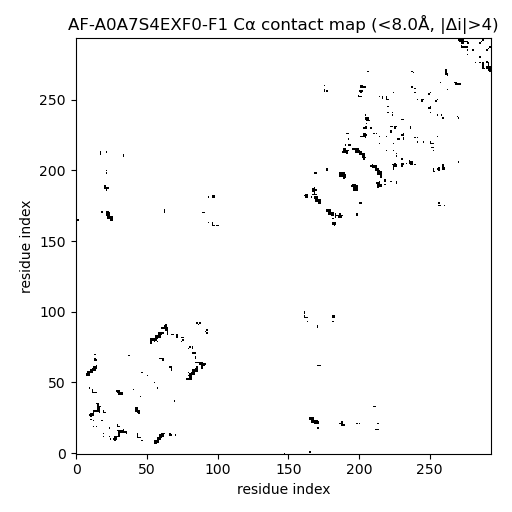ASN A O 1
ATOM 1521 N N . CYS A 1 204 ? 5.231 -3.906 -11.357 1.00 91.88 204 CYS A N 1
ATOM 1522 C CA . CYS A 1 204 ? 6.070 -4.829 -12.107 1.00 91.88 204 CYS A CA 1
ATOM 1523 C C . CYS A 1 204 ? 5.847 -4.647 -13.615 1.00 91.88 204 CYS A C 1
ATOM 1525 O O . CYS A 1 204 ? 4.705 -4.610 -14.082 1.00 91.88 204 CYS A O 1
ATOM 1527 N N . GLY A 1 205 ? 6.936 -4.596 -14.384 1.00 89.50 205 GLY A N 1
ATOM 1528 C CA . GLY A 1 205 ? 6.909 -4.469 -15.841 1.00 89.50 205 GLY A CA 1
ATOM 1529 C C . GLY A 1 205 ? 6.209 -5.623 -16.568 1.00 89.50 205 GLY A C 1
ATOM 1530 O O . GLY A 1 205 ? 5.770 -5.440 -17.699 1.00 89.50 205 GLY A O 1
ATOM 1531 N N . ASN A 1 206 ? 6.041 -6.790 -15.941 1.00 90.31 206 ASN A N 1
ATOM 1532 C CA . ASN A 1 206 ? 5.211 -7.870 -16.479 1.00 90.31 206 ASN A CA 1
ATOM 1533 C C . ASN A 1 206 ? 3.725 -7.485 -16.360 1.00 90.31 206 ASN A C 1
ATOM 1535 O O . ASN A 1 206 ? 3.234 -7.256 -15.255 1.00 90.31 206 ASN A O 1
ATOM 1539 N N . VAL A 1 207 ? 3.022 -7.415 -17.491 1.00 84.88 207 VAL A N 1
ATOM 1540 C CA . VAL A 1 207 ? 1.617 -6.987 -17.584 1.00 84.88 207 VAL A CA 1
ATOM 1541 C C . VAL A 1 207 ? 0.682 -7.975 -16.892 1.00 84.88 207 VAL A C 1
ATOM 1543 O O . VAL A 1 207 ? -0.267 -7.544 -16.246 1.00 84.88 207 VAL A O 1
ATOM 1546 N N . ASP A 1 208 ? 0.973 -9.275 -16.973 1.00 86.62 208 ASP A N 1
ATOM 1547 C CA . ASP A 1 208 ? 0.154 -10.312 -16.334 1.00 86.62 208 ASP A CA 1
ATOM 1548 C C . ASP A 1 208 ? 0.330 -10.313 -14.812 1.00 86.62 208 ASP A C 1
ATOM 1550 O O . ASP A 1 208 ? -0.607 -10.581 -14.067 1.00 86.62 208 ASP A O 1
ATOM 1554 N N . CYS A 1 209 ? 1.537 -9.989 -14.342 1.00 91.00 209 CYS A N 1
ATOM 1555 C CA . CYS A 1 209 ? 1.820 -9.880 -12.915 1.00 91.00 209 CYS A CA 1
ATOM 1556 C C . CYS A 1 209 ? 1.270 -8.572 -12.338 1.00 91.00 209 CYS A C 1
ATOM 1558 O O . CYS A 1 209 ? 0.548 -8.581 -11.348 1.00 91.00 209 CYS A O 1
ATOM 1560 N N . ASN A 1 210 ? 1.664 -7.438 -12.925 1.00 89.44 210 ASN A N 1
ATOM 1561 C CA . ASN A 1 210 ? 1.283 -6.077 -12.545 1.00 89.44 210 ASN A CA 1
ATOM 1562 C C . ASN A 1 210 ? 1.417 -5.716 -11.046 1.00 89.44 210 ASN A C 1
ATOM 1564 O O . ASN A 1 210 ? 0.880 -4.700 -10.595 1.00 89.44 210 ASN A O 1
ATOM 1568 N N . LYS A 1 211 ? 2.135 -6.526 -10.264 1.00 91.75 211 LYS A N 1
ATOM 1569 C CA . LYS A 1 211 ? 2.273 -6.370 -8.817 1.00 91.75 211 LYS A CA 1
ATOM 1570 C C . LYS A 1 211 ? 2.945 -5.048 -8.461 1.00 91.75 211 LYS A C 1
ATOM 1572 O O . LYS A 1 211 ? 3.992 -4.724 -9.014 1.00 91.75 211 LYS A O 1
ATOM 1577 N N . MET A 1 212 ? 2.387 -4.328 -7.492 1.00 92.56 212 MET A N 1
ATOM 1578 C CA . MET A 1 212 ? 3.060 -3.189 -6.868 1.00 92.56 212 MET A CA 1
ATOM 1579 C C . MET A 1 212 ? 4.160 -3.684 -5.932 1.00 92.56 212 MET A C 1
ATOM 1581 O O . MET A 1 212 ? 3.916 -4.543 -5.084 1.00 92.56 212 MET A O 1
ATOM 1585 N N . HIS A 1 213 ? 5.372 -3.160 -6.087 1.00 93.81 213 HIS A N 1
ATOM 1586 C CA . HIS A 1 213 ? 6.520 -3.566 -5.281 1.00 93.81 213 HIS A CA 1
ATOM 1587 C C . HIS A 1 213 ? 7.502 -2.419 -5.060 1.00 93.81 213 HIS A C 1
ATOM 1589 O O . HIS A 1 213 ? 7.548 -1.470 -5.844 1.00 93.81 213 HIS A O 1
ATOM 1595 N N . LEU A 1 214 ? 8.272 -2.520 -3.974 1.00 95.00 214 LEU A N 1
ATOM 1596 C CA . LEU A 1 214 ? 9.279 -1.535 -3.609 1.00 95.00 214 LEU A CA 1
ATOM 1597 C C . LEU A 1 214 ? 10.668 -1.935 -4.105 1.00 95.00 214 LEU A C 1
ATOM 1599 O O . LEU A 1 214 ? 11.095 -3.076 -3.908 1.00 95.00 214 LEU A O 1
ATOM 1603 N N . VAL A 1 215 ? 11.396 -0.999 -4.714 1.00 94.06 215 VAL A N 1
ATOM 1604 C CA . VAL A 1 215 ? 12.735 -1.247 -5.274 1.00 94.06 215 VAL A CA 1
ATOM 1605 C C . VAL A 1 215 ? 13.641 -0.041 -5.054 1.00 94.06 215 VAL A C 1
ATOM 1607 O O . VAL A 1 215 ? 13.347 1.057 -5.513 1.00 94.06 215 VAL A O 1
ATOM 1610 N N . CYS A 1 216 ? 14.780 -0.248 -4.389 1.00 92.56 216 CYS A N 1
ATOM 1611 C CA . CYS A 1 216 ? 15.745 0.821 -4.146 1.00 92.56 216 CYS A CA 1
ATOM 1612 C C . CYS A 1 216 ? 16.514 1.216 -5.418 1.00 92.56 216 CYS A C 1
ATOM 1614 O O . CYS A 1 216 ? 16.647 0.427 -6.356 1.00 92.56 216 CYS A O 1
ATOM 1616 N N . HIS A 1 217 ? 17.106 2.414 -5.408 1.00 87.69 217 HIS A N 1
ATOM 1617 C CA . HIS A 1 217 ? 17.868 2.960 -6.538 1.00 87.69 217 HIS A CA 1
ATOM 1618 C C . HIS A 1 217 ? 19.016 2.049 -7.015 1.00 87.69 217 HIS A C 1
ATOM 1620 O O . HIS A 1 217 ? 19.319 2.030 -8.201 1.00 87.69 217 HIS A O 1
ATOM 1626 N N . ASN A 1 218 ? 19.616 1.250 -6.125 1.00 90.25 218 ASN A N 1
ATOM 1627 C CA . ASN A 1 218 ? 20.691 0.314 -6.482 1.00 90.25 218 ASN A CA 1
ATOM 1628 C C . ASN A 1 218 ? 20.185 -0.929 -7.226 1.00 90.25 218 ASN A C 1
ATOM 1630 O O . ASN A 1 218 ? 20.858 -1.444 -8.117 1.00 90.25 218 ASN A O 1
ATOM 1634 N N . CYS A 1 219 ? 19.001 -1.424 -6.863 1.00 91.88 219 CYS A N 1
ATOM 1635 C CA . CYS A 1 219 ? 18.411 -2.608 -7.485 1.00 91.88 219 CYS A CA 1
ATOM 1636 C C . CYS A 1 219 ? 17.599 -2.269 -8.734 1.00 91.88 219 CYS A C 1
ATOM 1638 O O . CYS A 1 219 ? 17.345 -3.156 -9.547 1.00 91.88 219 CYS A O 1
ATOM 1640 N N . LEU A 1 220 ? 17.191 -1.013 -8.912 1.00 87.19 220 LEU A N 1
ATOM 1641 C CA . LEU A 1 220 ? 16.374 -0.600 -10.048 1.00 87.19 220 LEU A CA 1
ATOM 1642 C C . LEU A 1 220 ? 17.063 -0.859 -11.409 1.00 87.19 220 LEU A C 1
ATOM 1644 O O . LEU A 1 220 ? 16.430 -1.490 -12.258 1.00 87.19 220 LEU A O 1
ATOM 1648 N N . PRO A 1 221 ? 18.361 -0.531 -11.605 1.00 84.69 221 PRO A N 1
ATOM 1649 C CA . PRO A 1 221 ? 19.100 -0.902 -12.816 1.00 84.69 221 PRO A CA 1
ATOM 1650 C C . PRO A 1 221 ? 19.166 -2.405 -13.094 1.00 84.69 221 PRO A C 1
ATOM 1652 O O . PRO A 1 221 ? 19.147 -2.829 -14.245 1.00 84.69 221 PRO A O 1
ATOM 1655 N N . GLN A 1 222 ? 19.255 -3.212 -12.036 1.00 87.62 222 GLN A N 1
ATOM 1656 C CA . GLN A 1 222 ? 19.475 -4.657 -12.132 1.00 87.62 222 GLN A CA 1
ATOM 1657 C C . GLN A 1 222 ? 18.168 -5.411 -12.389 1.00 87.62 222 GLN A C 1
ATOM 1659 O O . GLN A 1 222 ? 18.107 -6.307 -13.224 1.00 87.62 222 GLN A O 1
ATOM 1664 N N . SER A 1 223 ? 17.115 -5.026 -11.670 1.00 88.81 223 SER A N 1
ATOM 1665 C CA . SER A 1 223 ? 15.779 -5.618 -11.767 1.00 88.81 223 SER A CA 1
ATOM 1666 C C . SER A 1 223 ? 15.010 -5.151 -12.995 1.00 88.81 223 SER A C 1
ATOM 1668 O O . SER A 1 223 ? 14.035 -5.795 -13.370 1.00 88.81 223 SER A O 1
ATOM 1670 N N . GLN A 1 224 ? 15.414 -4.030 -13.604 1.00 85.12 224 GLN A N 1
ATOM 1671 C CA . GLN A 1 224 ? 14.760 -3.435 -14.770 1.00 85.12 224 GLN A CA 1
ATOM 1672 C C . GLN A 1 224 ? 13.245 -3.227 -14.570 1.00 85.12 224 GLN A C 1
ATOM 1674 O O . GLN A 1 224 ? 12.455 -3.350 -15.503 1.00 85.12 224 GLN A O 1
ATOM 1679 N N . GLY A 1 225 ? 12.818 -2.948 -13.336 1.00 86.69 225 GLY A N 1
ATOM 1680 C CA . GLY A 1 225 ? 11.405 -2.753 -13.007 1.00 86.69 225 GLY A CA 1
ATOM 1681 C C . GLY A 1 225 ? 10.569 -4.040 -12.920 1.00 86.69 225 GLY A C 1
ATOM 1682 O O . GLY A 1 225 ? 9.341 -3.966 -12.912 1.00 86.69 225 GLY A O 1
ATOM 1683 N N . TYR A 1 226 ? 11.190 -5.222 -12.860 1.00 92.12 226 TYR A N 1
ATOM 1684 C CA . TYR A 1 226 ? 10.498 -6.501 -12.666 1.00 92.12 226 TYR A CA 1
ATOM 1685 C C . TYR A 1 226 ? 10.637 -7.000 -11.230 1.00 92.12 226 TYR A C 1
ATOM 1687 O O . TYR A 1 226 ? 11.707 -6.931 -10.635 1.00 92.12 226 TYR A O 1
ATOM 1695 N N . CYS A 1 227 ? 9.570 -7.574 -10.671 1.00 94.62 227 CYS A N 1
ATOM 1696 C CA . CYS A 1 227 ? 9.592 -8.094 -9.301 1.00 94.62 227 CYS A CA 1
ATOM 1697 C C . CYS A 1 227 ? 10.360 -9.415 -9.146 1.00 94.62 227 CYS A C 1
ATOM 1699 O O . CYS A 1 227 ? 10.681 -9.809 -8.029 1.00 94.62 227 CYS A O 1
ATOM 1701 N N . SER A 1 228 ? 10.638 -10.117 -10.244 1.00 95.62 228 SER A N 1
ATOM 1702 C CA . SER A 1 228 ? 11.347 -11.396 -10.243 1.00 95.62 228 SER A CA 1
ATOM 1703 C C . SER A 1 228 ? 12.007 -11.669 -11.593 1.00 95.62 228 SER A C 1
ATOM 1705 O O . SER A 1 228 ? 11.656 -11.058 -12.606 1.00 95.62 228 SER A O 1
ATOM 1707 N N . GLN A 1 229 ? 12.925 -12.638 -11.613 1.00 93.94 229 GLN A N 1
ATOM 1708 C CA . GLN A 1 229 ? 13.548 -13.112 -12.850 1.00 93.94 229 GLN A CA 1
ATOM 1709 C C . GLN A 1 229 ? 12.541 -13.783 -13.794 1.00 93.94 229 GLN A C 1
ATOM 1711 O O . GLN A 1 229 ? 12.660 -13.684 -15.006 1.00 93.94 229 GLN A O 1
ATOM 1716 N N . GLU A 1 230 ? 11.517 -14.436 -13.251 1.00 95.88 230 GLU A N 1
ATOM 1717 C CA . GLU A 1 230 ? 10.422 -14.981 -14.055 1.00 95.88 230 GLU A CA 1
ATOM 1718 C C . GLU A 1 230 ? 9.669 -13.862 -14.788 1.00 95.88 230 GLU A C 1
ATOM 1720 O O . GLU A 1 230 ? 9.439 -13.937 -15.994 1.00 95.88 230 GLU A O 1
ATOM 1725 N N . CYS A 1 231 ? 9.360 -12.767 -14.085 1.00 94.94 231 CYS A N 1
ATOM 1726 C CA . CYS A 1 231 ? 8.717 -11.608 -14.695 1.00 94.94 231 CYS A CA 1
ATOM 1727 C C . CYS A 1 231 ? 9.612 -10.912 -15.726 1.00 94.94 231 CYS A C 1
ATOM 1729 O O . CYS A 1 231 ? 9.089 -10.384 -16.707 1.00 94.94 231 CYS A O 1
ATOM 1731 N N . SER A 1 232 ? 10.935 -10.928 -15.537 1.00 91.00 232 SER A N 1
ATOM 1732 C CA . SER A 1 232 ? 11.874 -10.291 -16.466 1.00 91.00 232 SER A CA 1
ATOM 1733 C C . SER A 1 232 ? 11.980 -11.014 -17.806 1.00 91.00 232 SER A C 1
ATOM 1735 O O . SER A 1 232 ? 12.375 -10.383 -18.783 1.00 91.00 232 SER A O 1
ATOM 1737 N N . VAL A 1 233 ? 11.562 -12.281 -17.900 1.00 92.19 233 VAL A N 1
ATOM 1738 C CA . VAL A 1 233 ? 11.531 -13.061 -19.153 1.00 92.19 233 VAL A CA 1
ATOM 1739 C C . VAL A 1 233 ? 10.115 -13.398 -19.629 1.00 92.19 233 VAL A C 1
ATOM 1741 O O . VAL A 1 233 ? 9.956 -14.126 -20.608 1.00 92.19 233 VAL A O 1
ATOM 1744 N N . ALA A 1 234 ? 9.084 -12.862 -18.971 1.00 91.19 234 ALA A N 1
ATOM 1745 C CA . ALA A 1 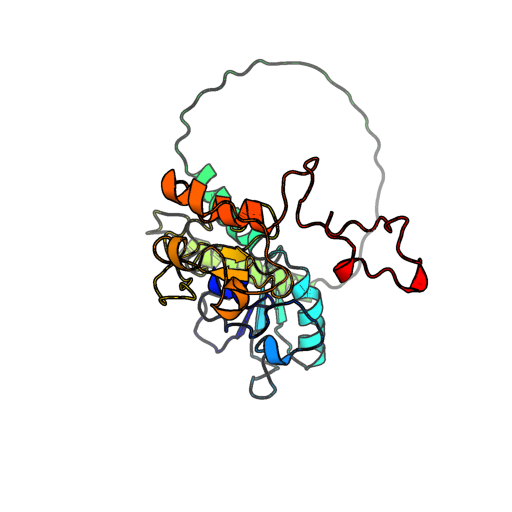234 ? 7.693 -13.134 -19.315 1.00 91.19 234 ALA A CA 1
ATOM 1746 C C . ALA A 1 234 ? 7.350 -12.700 -20.762 1.00 91.19 234 ALA A C 1
ATOM 1748 O O . ALA A 1 234 ? 7.928 -11.737 -21.281 1.00 91.19 234 ALA A O 1
ATOM 1749 N N . PRO A 1 235 ? 6.384 -13.357 -21.433 1.00 87.56 235 PRO A N 1
ATOM 1750 C CA . PRO A 1 235 ? 5.992 -12.982 -22.792 1.00 87.56 235 PRO A CA 1
ATOM 1751 C C . PRO A 1 235 ? 5.382 -11.576 -22.879 1.00 87.56 235 PRO A C 1
ATOM 1753 O O . PRO A 1 235 ? 5.703 -10.818 -23.791 1.00 87.56 235 PRO A O 1
ATOM 1756 N N . ARG A 1 236 ? 4.526 -11.206 -21.916 1.00 83.81 236 ARG A N 1
ATOM 1757 C CA . ARG A 1 236 ? 3.795 -9.928 -21.893 1.00 83.81 236 ARG A CA 1
ATOM 1758 C C . ARG A 1 236 ? 4.480 -8.919 -20.969 1.00 83.81 236 ARG A C 1
ATOM 1760 O O . ARG A 1 236 ? 4.038 -8.666 -19.851 1.00 83.81 236 ARG A O 1
ATOM 1767 N N . ARG A 1 237 ? 5.582 -8.333 -21.435 1.00 85.88 237 ARG A N 1
ATOM 1768 C CA . ARG A 1 237 ? 6.332 -7.289 -20.713 1.00 85.88 237 ARG A CA 1
ATOM 1769 C C . ARG A 1 237 ? 6.077 -5.912 -21.317 1.00 85.88 237 ARG A C 1
ATOM 1771 O O . ARG A 1 237 ? 5.994 -5.776 -22.534 1.00 85.88 237 ARG A O 1
ATOM 1778 N N . ARG A 1 238 ? 5.988 -4.890 -20.465 1.00 83.25 238 ARG A N 1
ATOM 1779 C CA . ARG A 1 238 ? 5.938 -3.488 -20.891 1.00 83.25 238 ARG A CA 1
ATOM 1780 C C . ARG A 1 238 ? 7.265 -3.099 -21.555 1.00 83.25 238 ARG A C 1
ATOM 1782 O O . ARG A 1 238 ? 8.319 -3.489 -21.047 1.00 83.25 238 ARG A O 1
ATOM 1789 N N . PRO A 1 239 ? 7.252 -2.302 -22.635 1.00 73.25 239 PRO A N 1
ATOM 1790 C CA . PRO A 1 239 ? 8.466 -1.752 -23.211 1.00 73.25 239 PRO A CA 1
ATOM 1791 C C . PRO A 1 239 ? 8.981 -0.646 -22.287 1.00 73.25 239 PRO A C 1
ATOM 1793 O O . PRO A 1 239 ? 8.512 0.490 -22.322 1.00 73.25 239 PRO A O 1
ATOM 1796 N N . LEU A 1 240 ? 9.920 -0.996 -21.413 1.00 76.81 240 LEU A N 1
ATOM 1797 C CA . LEU A 1 240 ? 10.610 -0.040 -20.556 1.00 76.81 240 LEU A CA 1
ATOM 1798 C C . LEU A 1 240 ? 11.955 0.292 -21.232 1.00 76.81 240 LEU A C 1
ATOM 1800 O O . LEU A 1 240 ? 12.789 -0.611 -21.332 1.00 76.81 240 LEU A O 1
ATOM 1804 N N . PRO A 1 241 ? 12.204 1.532 -21.705 1.00 72.50 241 PRO A N 1
ATOM 1805 C CA . PRO A 1 241 ? 13.469 1.924 -22.342 1.00 72.50 241 PRO A CA 1
ATOM 1806 C C . PRO A 1 241 ? 14.591 2.094 -21.303 1.00 72.50 241 PRO A C 1
ATOM 1808 O O . PRO A 1 241 ? 15.285 3.103 -21.248 1.00 72.50 241 PRO A O 1
ATOM 1811 N N . LEU A 1 242 ? 14.745 1.118 -20.406 1.00 71.00 242 LEU A N 1
ATOM 1812 C CA . LEU A 1 242 ? 15.618 1.239 -19.244 1.00 71.00 242 LEU A CA 1
ATOM 1813 C C . LEU A 1 242 ? 17.085 1.201 -19.629 1.00 71.00 242 LEU A C 1
ATOM 1815 O O . LEU A 1 242 ? 17.869 1.825 -18.944 1.00 71.00 242 LEU A O 1
ATOM 1819 N N . ALA A 1 243 ? 17.466 0.526 -20.714 1.00 67.00 243 ALA A N 1
ATOM 1820 C CA . ALA A 1 243 ? 18.850 0.553 -21.181 1.00 67.00 243 ALA A CA 1
ATOM 1821 C C . ALA A 1 243 ? 19.298 1.982 -21.545 1.00 67.00 243 ALA A C 1
ATOM 1823 O O . ALA A 1 243 ? 20.354 2.419 -21.090 1.00 67.00 243 ALA A O 1
ATOM 1824 N N . ASP A 1 244 ? 18.460 2.722 -22.277 1.00 68.69 244 ASP A N 1
ATOM 1825 C CA . ASP A 1 244 ? 18.731 4.109 -22.675 1.00 68.69 244 ASP A CA 1
ATOM 1826 C C . ASP A 1 244 ? 18.699 5.038 -21.456 1.00 68.69 244 ASP A C 1
ATOM 1828 O O . ASP A 1 244 ? 19.643 5.780 -21.194 1.00 68.69 244 ASP A O 1
ATOM 1832 N N . LEU A 1 245 ? 17.665 4.904 -20.619 1.00 70.44 245 LEU A N 1
ATOM 1833 C CA . LEU A 1 245 ? 17.546 5.678 -19.383 1.00 70.44 245 LEU A CA 1
ATOM 1834 C C . LEU A 1 245 ? 18.692 5.388 -18.400 1.00 70.44 245 LEU A C 1
ATOM 1836 O O . LEU A 1 245 ? 19.084 6.270 -17.640 1.00 70.44 245 LEU A O 1
ATOM 1840 N N . LEU A 1 246 ? 19.232 4.165 -18.380 1.00 69.38 246 LEU A N 1
ATOM 1841 C CA . LEU A 1 246 ? 20.383 3.801 -17.549 1.00 69.38 246 LEU A CA 1
ATOM 1842 C C . LEU A 1 246 ? 21.660 4.443 -18.073 1.00 69.38 246 LEU A C 1
ATOM 1844 O O . LEU A 1 246 ? 22.444 4.948 -17.272 1.00 69.38 246 LEU A O 1
ATOM 1848 N N . ALA A 1 247 ? 21.855 4.450 -19.393 1.00 62.16 247 ALA A N 1
ATOM 1849 C CA . ALA A 1 247 ? 22.991 5.110 -20.027 1.00 62.16 247 ALA A CA 1
ATOM 1850 C C . ALA A 1 247 ? 22.988 6.630 -19.778 1.00 62.16 247 ALA A C 1
ATOM 1852 O O . ALA A 1 247 ? 24.052 7.232 -19.646 1.00 62.16 247 ALA A O 1
ATOM 1853 N N . GLU A 1 248 ? 21.805 7.231 -19.646 1.00 70.19 248 GLU A N 1
ATOM 1854 C CA . GLU A 1 248 ? 21.618 8.656 -19.346 1.00 70.19 248 GLU A CA 1
ATOM 1855 C C . GLU A 1 248 ? 21.568 8.982 -17.839 1.00 70.19 248 GLU A C 1
ATOM 1857 O O . GLU A 1 248 ? 21.479 10.151 -17.463 1.00 70.19 248 GLU A O 1
ATOM 1862 N N . GLY A 1 249 ? 21.619 7.977 -16.954 1.00 66.12 249 GLY A N 1
ATOM 1863 C CA . GLY A 1 249 ? 21.506 8.172 -15.501 1.00 66.12 249 GLY A CA 1
ATOM 1864 C C . GLY A 1 249 ? 20.114 8.620 -15.026 1.00 66.12 249 GLY A C 1
ATOM 1865 O O . GLY A 1 249 ? 19.983 9.184 -13.943 1.00 66.12 249 GLY A O 1
ATOM 1866 N N . GLN A 1 250 ? 19.074 8.377 -15.826 1.00 69.25 250 GLN A N 1
ATOM 1867 C CA . GLN A 1 250 ? 17.697 8.841 -15.623 1.00 69.25 250 GLN A CA 1
ATOM 1868 C C . GLN A 1 250 ? 16.735 7.762 -15.102 1.00 69.25 250 GLN A C 1
ATOM 1870 O O . GLN A 1 250 ? 15.529 7.998 -15.016 1.00 69.25 250 GLN A O 1
ATOM 1875 N N . VAL A 1 251 ? 17.214 6.566 -14.747 1.00 69.69 251 VAL A N 1
ATOM 1876 C CA . VAL A 1 251 ? 16.342 5.548 -14.138 1.00 69.69 251 VAL A CA 1
ATOM 1877 C C . VAL A 1 251 ? 16.033 5.916 -12.691 1.00 69.69 251 VAL A C 1
ATOM 1879 O O . VAL A 1 251 ? 16.749 5.550 -11.761 1.00 69.69 251 VAL A O 1
ATOM 1882 N N . THR A 1 252 ? 14.924 6.630 -12.514 1.00 75.19 252 THR A N 1
ATOM 1883 C CA . THR A 1 252 ? 14.319 6.902 -11.209 1.00 75.19 252 THR A CA 1
ATOM 1884 C C . THR A 1 252 ? 13.030 6.105 -11.031 1.00 75.19 252 THR A C 1
ATOM 1886 O O . THR A 1 252 ? 12.432 5.607 -11.992 1.00 75.19 252 THR A O 1
ATOM 1889 N N . ALA A 1 253 ? 12.576 5.990 -9.784 1.00 72.50 253 ALA A N 1
ATOM 1890 C CA . ALA A 1 253 ? 11.313 5.337 -9.465 1.00 72.50 253 ALA A CA 1
ATOM 1891 C C . ALA A 1 253 ? 10.122 6.029 -10.143 1.00 72.50 253 ALA A C 1
ATOM 1893 O O . ALA A 1 253 ? 9.198 5.357 -10.587 1.00 72.50 253 ALA A O 1
ATOM 1894 N N . GLU A 1 254 ? 10.163 7.355 -10.272 1.00 76.56 254 GLU A N 1
ATOM 1895 C CA . GLU A 1 254 ? 9.134 8.174 -10.917 1.00 76.56 254 GLU A CA 1
ATOM 1896 C C . GLU A 1 254 ? 9.044 7.885 -12.417 1.00 76.56 254 GLU A C 1
ATOM 1898 O O . GLU A 1 254 ? 7.944 7.808 -12.972 1.00 76.56 254 GLU A O 1
ATOM 1903 N N . VAL A 1 255 ? 10.189 7.680 -13.076 1.00 76.81 255 VAL A N 1
ATOM 1904 C CA . VAL A 1 255 ? 10.234 7.304 -14.493 1.00 76.81 255 VAL A CA 1
ATOM 1905 C C . VAL A 1 255 ? 9.635 5.913 -14.683 1.00 76.81 255 VAL A C 1
ATOM 1907 O O . VAL A 1 255 ? 8.739 5.735 -15.509 1.00 76.81 255 VAL A O 1
ATOM 1910 N N . VAL A 1 256 ? 10.046 4.932 -13.874 1.00 76.12 256 VAL A N 1
ATOM 1911 C CA . VAL A 1 256 ? 9.506 3.563 -13.956 1.00 76.12 256 VAL A CA 1
ATOM 1912 C C . VAL A 1 256 ? 8.018 3.522 -13.602 1.00 76.12 256 VAL A C 1
ATOM 1914 O O . VAL A 1 256 ? 7.236 2.876 -14.301 1.00 76.12 256 VAL A O 1
ATOM 1917 N N . ALA A 1 257 ? 7.585 4.257 -12.580 1.00 77.44 257 ALA A N 1
ATOM 1918 C CA . ALA A 1 257 ? 6.175 4.430 -12.244 1.00 77.44 257 ALA A CA 1
ATOM 1919 C C . ALA A 1 257 ? 5.377 4.990 -13.427 1.00 77.44 257 ALA A C 1
ATOM 1921 O O . ALA A 1 257 ? 4.363 4.415 -13.818 1.00 77.44 257 ALA A O 1
ATOM 1922 N N . SER A 1 258 ? 5.873 6.056 -14.057 1.00 76.25 258 SER A N 1
ATOM 1923 C CA . SER A 1 258 ? 5.212 6.690 -15.203 1.00 76.25 258 SER A CA 1
ATOM 1924 C C . SER A 1 258 ? 5.074 5.745 -16.399 1.00 76.25 258 SER A C 1
ATOM 1926 O O . SER A 1 258 ? 4.062 5.772 -17.096 1.00 76.25 258 SER A O 1
ATOM 1928 N N . LEU A 1 259 ? 6.068 4.885 -16.631 1.00 74.56 259 LEU A N 1
ATOM 1929 C CA . LEU A 1 259 ? 6.046 3.900 -17.715 1.00 74.56 259 LEU A CA 1
ATOM 1930 C C . LEU A 1 259 ? 5.124 2.710 -17.420 1.00 74.56 259 LEU A C 1
ATOM 1932 O O . LEU A 1 259 ? 4.540 2.121 -18.331 1.00 74.56 259 LEU A O 1
ATOM 1936 N N . THR A 1 260 ? 4.990 2.335 -16.149 1.00 75.38 260 THR A N 1
ATOM 1937 C CA . THR A 1 260 ? 4.249 1.135 -15.739 1.00 75.38 260 THR A CA 1
ATOM 1938 C C . THR A 1 260 ? 2.764 1.401 -15.474 1.00 75.38 260 THR A C 1
ATOM 1940 O O . THR A 1 260 ? 1.949 0.485 -15.620 1.00 75.38 260 THR A O 1
ATOM 1943 N N . GLN A 1 261 ? 2.393 2.653 -15.191 1.00 71.44 261 GLN A N 1
ATOM 1944 C CA . GLN A 1 261 ? 1.019 3.087 -14.889 1.00 71.44 261 GLN A CA 1
ATOM 1945 C C . GLN A 1 261 ? 0.252 3.668 -16.079 1.00 71.44 261 GLN A C 1
ATOM 1947 O O . GLN A 1 261 ? -0.888 4.114 -15.936 1.00 71.44 261 GLN A O 1
ATOM 1952 N N . GLY A 1 262 ? 0.866 3.642 -17.257 1.00 67.06 262 GLY A N 1
ATOM 1953 C CA . GLY A 1 262 ? 0.301 4.218 -18.464 1.00 67.06 262 GLY A CA 1
ATOM 1954 C C . GLY A 1 262 ? 0.626 5.711 -18.604 1.00 67.06 262 GLY A C 1
ATOM 1955 O O . GLY A 1 262 ? 0.848 6.445 -17.631 1.00 67.06 262 GLY A O 1
ATOM 1956 N N . PRO A 1 263 ? 0.681 6.199 -19.846 1.00 64.69 263 PRO A N 1
ATOM 1957 C CA . PRO A 1 263 ? 1.129 7.547 -20.137 1.00 64.69 263 PRO A CA 1
ATOM 1958 C C . PRO A 1 263 ? 0.078 8.592 -19.731 1.00 64.69 263 PRO A C 1
ATOM 1960 O O . PRO A 1 263 ? -1.051 8.247 -19.369 1.00 64.69 263 PRO A O 1
ATOM 1963 N N . PRO A 1 264 ? 0.438 9.887 -19.772 1.00 65.06 264 PRO A N 1
ATOM 1964 C CA . PRO A 1 264 ? -0.424 11.040 -19.990 1.00 65.06 264 PRO A CA 1
ATOM 1965 C C . PRO A 1 264 ? -1.914 10.794 -20.276 1.00 65.06 264 PRO A C 1
ATOM 1967 O O . PRO A 1 264 ? -2.143 10.107 -21.274 1.00 65.06 264 PRO A O 1
ATOM 1970 N N . PRO A 1 265 ? -2.944 11.375 -19.615 1.00 64.06 265 PRO A N 1
ATOM 1971 C CA . PRO A 1 265 ? -4.232 11.490 -20.302 1.00 64.06 265 PRO A CA 1
ATOM 1972 C C . PRO A 1 265 ? -4.012 12.167 -21.667 1.00 64.06 265 PRO A C 1
ATOM 1974 O O . PRO A 1 265 ? -3.342 13.194 -21.746 1.00 64.06 265 PRO A O 1
ATOM 1977 N N . GLY A 1 266 ? -4.527 11.566 -22.740 1.00 62.88 266 GLY A N 1
ATOM 1978 C CA . GLY A 1 266 ? -4.324 12.046 -24.113 1.00 62.88 266 GLY A CA 1
ATOM 1979 C C . GLY A 1 266 ? -3.100 11.478 -24.844 1.00 62.88 266 GLY A C 1
ATOM 1980 O O . GLY A 1 266 ? -2.967 11.713 -26.042 1.00 62.88 266 GLY A O 1
ATOM 1981 N N . MET A 1 267 ? -2.243 10.690 -24.187 1.00 62.19 267 MET A N 1
ATOM 1982 C CA . MET A 1 267 ? -1.161 9.950 -24.847 1.00 62.19 267 MET A CA 1
ATOM 1983 C C . MET A 1 267 ? -1.564 8.497 -25.123 1.00 62.19 267 MET A C 1
ATOM 1985 O O . MET A 1 267 ? -2.326 7.889 -24.369 1.00 62.19 267 MET A O 1
ATOM 1989 N N . ARG A 1 268 ? -1.052 7.932 -26.225 1.00 62.22 268 ARG A N 1
ATOM 1990 C CA . ARG A 1 268 ? -1.282 6.526 -26.583 1.00 62.22 268 ARG A CA 1
ATOM 1991 C C . ARG A 1 268 ? -0.553 5.639 -25.583 1.00 62.22 268 ARG A C 1
ATOM 1993 O O . ARG A 1 268 ? 0.667 5.702 -25.500 1.00 62.22 268 ARG A O 1
ATOM 2000 N N . ASP A 1 269 ? -1.300 4.816 -24.858 1.00 66.44 269 ASP A N 1
ATOM 2001 C CA . ASP A 1 269 ? -0.730 3.808 -23.971 1.00 66.44 269 ASP A CA 1
ATOM 2002 C C . ASP A 1 269 ? -0.278 2.596 -24.794 1.00 66.44 269 ASP A C 1
ATOM 2004 O O . ASP A 1 269 ? -1.141 1.884 -25.316 1.00 66.44 269 ASP A O 1
ATOM 2008 N N . PRO A 1 270 ? 1.040 2.353 -24.937 1.00 60.56 270 PRO A N 1
ATOM 2009 C CA . PRO A 1 270 ? 1.545 1.206 -25.688 1.00 60.56 270 PRO A CA 1
ATOM 2010 C C . PRO A 1 270 ? 1.187 -0.132 -25.023 1.00 60.56 270 PRO A C 1
ATOM 2012 O O . PRO A 1 270 ? 1.293 -1.175 -25.657 1.00 60.56 270 PRO A O 1
ATOM 2015 N N . ASN A 1 271 ? 0.747 -0.110 -23.761 1.00 60.53 271 ASN A N 1
ATOM 2016 C CA . ASN A 1 271 ? 0.358 -1.288 -22.990 1.00 60.53 271 ASN A CA 1
ATOM 2017 C C . ASN A 1 271 ? -1.163 -1.446 -22.864 1.00 60.53 271 ASN A C 1
ATOM 2019 O O . ASN A 1 271 ? -1.631 -2.462 -22.344 1.00 60.53 271 ASN A O 1
ATOM 2023 N N . LYS A 1 272 ? -1.955 -0.466 -23.322 1.00 64.94 272 LYS A N 1
ATOM 2024 C CA . LYS A 1 272 ? -3.413 -0.580 -23.314 1.00 64.94 272 LYS A CA 1
ATOM 2025 C C . LYS A 1 272 ? -3.836 -1.502 -24.438 1.00 64.94 272 LYS A C 1
ATOM 2027 O O . LYS A 1 272 ? -3.683 -1.181 -25.614 1.00 64.94 272 LYS A O 1
ATOM 2032 N N . LEU A 1 273 ? -4.437 -2.620 -24.054 1.00 63.72 273 LEU A N 1
ATOM 2033 C CA . LEU A 1 273 ? -5.024 -3.556 -24.997 1.00 63.72 273 LEU A CA 1
ATOM 2034 C C . LEU A 1 273 ? -6.042 -2.827 -25.868 1.00 63.72 273 LEU A C 1
ATOM 2036 O O . LEU A 1 273 ? -7.035 -2.271 -25.386 1.00 63.72 273 LEU A O 1
ATOM 2040 N N . SER A 1 274 ? -5.787 -2.832 -27.169 1.00 63.81 274 SER A N 1
ATOM 2041 C CA . SER A 1 274 ? -6.765 -2.431 -28.156 1.00 63.81 274 SER A CA 1
ATOM 2042 C C . SER A 1 274 ? -7.959 -3.367 -28.035 1.00 63.81 274 SER A C 1
ATOM 2044 O O . SER A 1 274 ? -7.885 -4.558 -28.328 1.00 63.81 274 SER A O 1
ATOM 2046 N N . THR A 1 275 ? -9.098 -2.818 -27.626 1.00 68.50 275 THR A N 1
ATOM 2047 C CA . THR A 1 275 ? -10.388 -3.515 -27.704 1.00 68.50 275 THR A CA 1
ATOM 2048 C C . THR A 1 275 ? -10.918 -3.558 -29.140 1.00 68.50 275 THR A C 1
ATOM 2050 O O . THR A 1 275 ? -11.953 -4.176 -29.414 1.00 68.50 275 THR A O 1
ATOM 2053 N N . THR A 1 276 ? -10.201 -2.921 -30.072 1.00 73.12 276 THR A N 1
ATOM 2054 C CA . THR A 1 276 ? -10.513 -2.927 -31.496 1.00 73.12 276 THR A CA 1
ATOM 2055 C C . THR A 1 276 ? -10.079 -4.257 -32.091 1.00 73.12 276 THR A C 1
ATOM 2057 O O . THR A 1 276 ? -8.892 -4.542 -32.228 1.00 73.12 276 THR A O 1
ATOM 2060 N N . LYS A 1 277 ? -11.066 -5.067 -32.477 1.00 82.81 277 LYS A N 1
ATOM 2061 C CA . LYS A 1 277 ? -10.853 -6.362 -33.123 1.00 82.81 277 LYS A CA 1
ATOM 2062 C C . LYS A 1 277 ? -10.095 -6.191 -34.451 1.00 82.81 277 LYS A C 1
ATOM 2064 O O . LYS A 1 277 ? -10.630 -5.528 -35.343 1.00 82.81 277 LYS A O 1
ATOM 2069 N N . PRO A 1 278 ? -8.943 -6.854 -34.657 1.00 79.38 278 PRO A N 1
ATOM 2070 C CA . PRO A 1 278 ? -8.295 -6.905 -35.964 1.00 79.38 278 PRO A CA 1
ATOM 2071 C C . PRO A 1 278 ? -9.222 -7.494 -37.036 1.00 79.38 278 PRO A C 1
ATOM 2073 O O . PRO A 1 278 ? -10.037 -8.382 -36.761 1.00 79.38 278 PRO A O 1
ATOM 2076 N N . HIS A 1 279 ? -9.112 -7.021 -38.280 1.00 83.88 279 HIS A N 1
ATOM 2077 C CA . HIS A 1 279 ? -9.984 -7.485 -39.367 1.00 83.88 279 HIS A CA 1
ATOM 2078 C C . HIS A 1 279 ? -9.864 -9.005 -39.593 1.00 83.88 279 HIS A C 1
ATOM 2080 O O . HIS A 1 279 ? -10.869 -9.672 -39.824 1.00 83.88 279 HIS A O 1
ATOM 2086 N N . CYS A 1 280 ? -8.656 -9.556 -39.441 1.00 87.56 280 CYS A N 1
ATOM 2087 C CA . CYS A 1 280 ? -8.319 -10.961 -39.681 1.00 87.56 280 CYS A CA 1
ATOM 2088 C C . CYS A 1 280 ? -8.797 -11.961 -38.610 1.00 87.56 280 CYS A C 1
ATOM 2090 O O . CYS A 1 280 ? -8.719 -13.160 -38.853 1.00 87.56 280 CYS A O 1
ATOM 2092 N N . ILE A 1 281 ? -9.303 -11.513 -37.454 1.00 83.19 281 ILE A N 1
ATOM 2093 C CA . ILE A 1 281 ? -9.711 -12.408 -36.355 1.00 83.19 281 ILE A CA 1
ATOM 2094 C C . ILE A 1 281 ? -11.240 -12.407 -36.223 1.00 83.19 281 ILE A C 1
ATOM 2096 O O . ILE A 1 281 ? -11.825 -11.330 -36.068 1.00 83.19 281 ILE A O 1
ATOM 2100 N N . PRO A 1 282 ? -11.940 -13.555 -36.277 1.00 88.75 282 PRO A N 1
ATOM 2101 C CA . PRO A 1 282 ? -13.383 -13.605 -36.042 1.00 88.75 282 PRO A CA 1
ATOM 2102 C C . PRO A 1 282 ? -13.763 -13.074 -34.651 1.00 88.75 282 PRO A C 1
ATOM 2104 O O . PRO A 1 282 ? -13.036 -13.251 -33.681 1.00 88.75 282 PRO A O 1
ATOM 2107 N N . ARG A 1 283 ? -14.933 -12.429 -34.523 1.00 82.00 283 ARG A N 1
ATOM 2108 C CA . ARG A 1 283 ? -15.361 -11.779 -33.262 1.00 82.00 283 ARG A CA 1
ATOM 2109 C C . ARG A 1 283 ? -15.410 -12.744 -32.074 1.00 82.00 283 ARG A C 1
ATOM 2111 O O . ARG A 1 283 ? -15.032 -12.345 -30.983 1.00 82.00 283 ARG A O 1
ATOM 2118 N N . LYS A 1 284 ? -15.851 -13.983 -32.304 1.00 88.31 284 LYS A N 1
ATOM 2119 C CA . LYS A 1 284 ? -15.940 -15.046 -31.290 1.00 88.31 284 LYS A CA 1
ATOM 2120 C C . LYS A 1 284 ? -14.576 -15.523 -30.772 1.00 88.31 284 LYS A C 1
ATOM 2122 O O . LYS A 1 284 ? -14.502 -16.017 -29.658 1.00 88.31 284 LYS A O 1
ATOM 2127 N N . ASP A 1 285 ? -13.525 -15.327 -31.565 1.00 84.94 285 ASP A N 1
ATOM 2128 C CA . ASP A 1 285 ? -12.162 -15.766 -31.258 1.00 84.94 285 ASP A CA 1
ATOM 2129 C C . ASP A 1 285 ? -11.293 -14.579 -30.796 1.00 84.94 285 ASP A C 1
ATOM 2131 O O . ASP A 1 285 ? -10.144 -14.746 -30.397 1.00 84.94 285 ASP A O 1
ATOM 2135 N N . PHE A 1 286 ? -11.835 -13.353 -30.825 1.00 80.06 286 PHE A N 1
ATOM 2136 C CA . PHE A 1 286 ? -11.124 -12.159 -30.390 1.00 80.06 286 PHE A CA 1
ATOM 2137 C C . PHE A 1 286 ? -11.079 -12.062 -28.869 1.00 80.06 286 PHE A C 1
ATOM 2139 O O . PHE A 1 286 ? -12.020 -11.614 -28.219 1.00 80.06 286 PHE A O 1
ATOM 2146 N N . ASN A 1 287 ? -9.921 -12.406 -28.328 1.00 72.88 287 ASN A N 1
ATOM 2147 C CA . ASN A 1 287 ? -9.515 -12.036 -26.985 1.00 72.88 287 ASN A CA 1
ATOM 2148 C C . ASN A 1 287 ? -8.628 -10.775 -27.028 1.00 72.88 287 ASN A C 1
ATOM 2150 O O . ASN A 1 287 ? -7.580 -10.801 -27.671 1.00 72.88 287 ASN A O 1
ATOM 2154 N N . ALA A 1 288 ? -9.033 -9.691 -26.360 1.00 67.69 288 ALA A N 1
ATOM 2155 C CA . ALA A 1 288 ? -8.242 -8.460 -26.288 1.00 67.69 288 ALA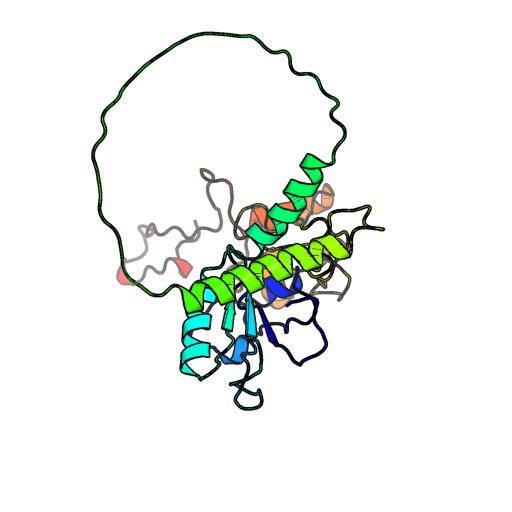 A CA 1
ATOM 2156 C C . ALA A 1 288 ? -6.898 -8.671 -25.569 1.00 67.69 288 ALA A C 1
ATOM 2158 O O . ALA A 1 288 ? -5.922 -8.030 -25.936 1.00 67.69 288 ALA A O 1
ATOM 2159 N N . ASP A 1 289 ? -6.806 -9.612 -24.627 1.00 61.72 289 ASP A N 1
ATOM 2160 C CA . ASP A 1 289 ? -5.554 -9.966 -23.947 1.00 61.72 289 ASP A CA 1
ATOM 2161 C C . ASP A 1 289 ? -4.547 -10.662 -24.859 1.00 61.72 289 ASP A C 1
ATOM 2163 O O . ASP A 1 289 ? -3.346 -10.563 -24.633 1.00 61.72 289 ASP A O 1
ATOM 2167 N N . ILE A 1 290 ? -5.025 -11.348 -25.898 1.00 64.81 290 ILE A N 1
ATOM 2168 C CA . ILE A 1 290 ? -4.178 -12.085 -26.845 1.00 64.81 290 ILE A CA 1
ATOM 2169 C C . ILE A 1 290 ? -3.901 -11.236 -28.090 1.00 64.81 290 ILE A C 1
ATOM 2171 O O . ILE A 1 290 ? -2.794 -11.232 -28.616 1.00 64.81 290 ILE A O 1
ATOM 2175 N N . HIS A 1 291 ? -4.905 -10.498 -28.562 1.00 69.19 291 HIS A N 1
ATOM 2176 C CA . HIS A 1 291 ? -4.901 -9.848 -29.875 1.00 69.19 291 HIS A CA 1
ATOM 2177 C C . HIS A 1 291 ? -4.946 -8.316 -29.814 1.00 69.19 291 HIS A C 1
ATOM 2179 O O . HIS A 1 291 ? -4.987 -7.667 -30.858 1.00 69.19 291 HIS A O 1
ATOM 2185 N N . GLY A 1 292 ? -5.019 -7.730 -28.617 1.00 60.66 292 GLY A N 1
ATOM 2186 C CA . GLY A 1 292 ? -5.119 -6.284 -28.411 1.00 60.66 292 GLY A CA 1
ATOM 2187 C C . GLY A 1 292 ? -3.774 -5.560 -28.390 1.00 60.66 292 GLY A C 1
ATOM 2188 O O . GLY A 1 292 ? -3.762 -4.335 -28.311 1.00 60.66 292 GLY A O 1
ATOM 2189 N N . PHE A 1 293 ? -2.652 -6.274 -28.472 1.00 59.34 293 PHE A N 1
ATOM 2190 C CA . PHE A 1 293 ? -1.342 -5.656 -28.659 1.00 59.34 293 PHE A CA 1
ATOM 2191 C C . PHE A 1 293 ? -1.218 -5.181 -30.113 1.00 59.34 293 PHE A C 1
ATOM 2193 O O . PHE A 1 293 ? -1.181 -6.002 -31.030 1.00 59.34 293 PHE A O 1
ATOM 2200 N N . GLN A 1 294 ? -1.221 -3.861 -30.319 1.00 53.00 294 GLN A N 1
ATOM 2201 C CA . GLN A 1 294 ? -0.953 -3.207 -31.606 1.00 53.00 294 GLN A CA 1
ATOM 2202 C C . GLN A 1 294 ? 0.308 -2.364 -31.526 1.00 53.00 294 GLN A C 1
ATOM 2204 O O . GLN A 1 294 ? 0.381 -1.532 -30.594 1.00 53.00 294 GLN A O 1
#

Organism: Chrysotila carterae (NCBI:txid13221)

InterPro domains:
  IPR001763 Rhodanese-like domain [PF00581] (7-93)
  IPR001763 Rhodanese-like domain [PS50206] (5-102)
  IPR001763 Rhodanese-like domain [SM00450] (1-99)
  IPR020936 tRNA uridine(34) hydroxylase [PTHR43268] (7-268)
  IPR022111 Rhodanase, C-terminal [PF12368] (168-231)
  IPR036873 Rhodanese-like domain superfamily [G3DSA:3.40.250.10] (1-193)
  IPR036873 Rhodanese-like domain superfamily [SSF52821] (3-95)